Protein AF-A0AAV9ZNZ3-F1 (afdb_monomer)

Organism: NCBI:txid2862362

Solvent-accessible surface area (backbone atoms only — not comparable to full-atom values): 15826 Å² total; per-residue (Å²): 106,73,69,58,52,51,51,50,50,51,50,53,53,48,50,54,48,52,54,48,38,66,74,72,49,66,91,81,65,77,82,81,70,52,80,80,38,61,90,53,76,30,63,62,74,79,48,72,69,54,53,51,47,52,51,51,54,51,50,62,73,43,40,68,56,54,52,50,54,30,59,68,52,71,36,44,36,32,40,41,50,74,50,54,72,73,52,73,76,50,81,45,65,97,82,41,69,63,47,58,24,31,41,39,32,23,20,78,83,72,46,67,56,46,76,45,80,21,66,47,90,56,65,78,77,44,47,67,62,55,48,52,48,54,51,39,31,58,75,70,72,43,66,67,48,62,44,77,47,52,96,50,54,83,80,45,38,68,61,52,36,70,75,39,59,59,53,56,62,95,56,81,86,82,54,99,61,63,88,52,76,80,88,73,73,95,53,84,77,84,78,80,85,68,90,47,72,67,58,45,52,50,55,53,48,52,57,51,50,60,58,70,74,55,92,62,97,65,92,56,80,75,46,80,52,77,60,82,73,85,75,73,96,84,68,94,65,91,82,78,60,82,49,86,42,75,62,81,85,79,78,82,127

Foldseek 3Di:
DVVVVLVVVLVVVQVVLVVVCVVVPVPDDDHRDDCCPCVPPNPPDQDPVRVVVVVVVVCVVCVVVVLVVLLPDAAQEKEKEWDAPVQVVDDDDVRDRQFRTKIFIAHPVRHTNDIDGHNDPDCVRCLVVLLVSQVSCVVNVHDAHQHYHDPCCPVCVVVCCVSRVNVVPPDDDDDPCNPPPDDDDPDPPPDDDDDDPVVVVVVLVVLVVVVVPDPDPDFDQNDWDWDDDDDDPDDPDRDTPTDGDGDDDDDDD

Structure (mmCIF, N/CA/C/O backbone):
data_AF-A0AAV9ZNZ3-F1
#
_entry.id   AF-A0AAV9ZNZ3-F1
#
loop_
_atom_site.group_PDB
_atom_site.id
_atom_site.type_symbol
_atom_site.label_atom_id
_atom_site.label_alt_id
_atom_site.label_comp_id
_atom_site.label_asym_id
_atom_site.label_entity_id
_atom_site.label_seq_id
_atom_site.pdbx_PDB_ins_code
_atom_site.Cartn_x
_atom_site.Cartn_y
_atom_site.Cartn_z
_atom_site.occupancy
_atom_site.B_iso_or_equiv
_atom_site.auth_seq_id
_atom_site.auth_comp_id
_atom_site.auth_asym_id
_atom_site.auth_atom_id
_atom_site.pdbx_PDB_model_num
ATOM 1 N N . MET A 1 1 ? 27.836 -2.652 -12.686 1.00 59.31 1 MET A N 1
ATOM 2 C CA . MET A 1 1 ? 26.436 -2.539 -13.150 1.00 59.31 1 MET A CA 1
ATOM 3 C C . MET A 1 1 ? 26.215 -1.399 -14.151 1.00 59.31 1 MET A C 1
ATOM 5 O O . MET A 1 1 ? 26.071 -1.707 -15.319 1.00 59.31 1 MET A O 1
ATOM 9 N N . VAL A 1 2 ? 26.248 -0.103 -13.789 1.00 67.31 2 VAL A N 1
ATOM 10 C CA . VAL A 1 2 ? 25.926 0.990 -14.753 1.00 67.31 2 VAL A CA 1
ATOM 11 C C . VAL A 1 2 ? 26.856 1.022 -15.977 1.00 67.31 2 VAL A C 1
ATOM 13 O O . VAL A 1 2 ? 26.370 1.076 -17.101 1.00 67.31 2 VAL A O 1
ATOM 16 N N . SER A 1 3 ? 28.174 0.916 -15.772 1.00 73.12 3 SER A N 1
ATOM 17 C CA . SER A 1 3 ? 29.167 0.862 -16.864 1.00 73.12 3 SER A CA 1
ATOM 18 C C . SER A 1 3 ? 28.974 -0.353 -17.785 1.00 73.12 3 SER A C 1
ATOM 20 O O . SER A 1 3 ? 29.079 -0.250 -19.002 1.00 73.12 3 SER A O 1
ATOM 22 N N . GLU A 1 4 ? 28.612 -1.501 -17.215 1.00 77.94 4 GLU A N 1
ATOM 23 C CA . GLU A 1 4 ? 28.377 -2.742 -17.959 1.00 77.94 4 GLU A CA 1
ATOM 24 C C . GLU A 1 4 ? 27.114 -2.657 -18.827 1.00 77.94 4 GLU A C 1
ATOM 26 O O . GLU A 1 4 ? 27.124 -3.057 -19.989 1.00 77.94 4 GLU A O 1
ATOM 31 N N . ILE A 1 5 ? 26.049 -2.039 -18.308 1.00 74.00 5 ILE A N 1
ATOM 32 C CA . ILE A 1 5 ? 24.823 -1.790 -19.076 1.00 74.00 5 ILE A CA 1
ATOM 33 C C . ILE A 1 5 ? 25.073 -0.741 -20.169 1.00 74.00 5 ILE A C 1
ATOM 35 O O . ILE A 1 5 ? 24.600 -0.905 -21.290 1.00 74.00 5 ILE A O 1
ATOM 39 N N . GLN A 1 6 ? 25.868 0.298 -19.889 1.00 74.94 6 GLN A N 1
ATOM 40 C CA . GLN A 1 6 ? 26.292 1.273 -20.902 1.00 74.94 6 GLN A CA 1
ATOM 41 C C . GLN A 1 6 ? 27.101 0.615 -22.024 1.00 74.94 6 GLN A C 1
ATOM 43 O O . GLN A 1 6 ? 26.876 0.921 -23.195 1.00 74.94 6 GLN A O 1
ATOM 48 N N . HIS A 1 7 ? 28.005 -0.303 -21.678 1.00 81.06 7 HIS A N 1
ATOM 49 C CA . HIS A 1 7 ? 28.757 -1.102 -22.641 1.00 81.06 7 HIS A CA 1
ATOM 50 C C . HIS A 1 7 ? 27.840 -1.968 -23.505 1.00 81.06 7 HIS A C 1
ATOM 52 O O . HIS A 1 7 ? 27.986 -1.981 -24.725 1.00 81.06 7 HIS A O 1
ATOM 58 N N . ARG A 1 8 ? 26.867 -2.649 -22.889 1.00 81.12 8 ARG A N 1
ATOM 59 C CA . ARG A 1 8 ? 25.883 -3.456 -23.615 1.00 81.12 8 ARG A CA 1
ATOM 60 C C . ARG A 1 8 ? 25.036 -2.603 -24.560 1.00 81.12 8 ARG A C 1
ATOM 62 O O . ARG A 1 8 ? 24.909 -2.944 -25.726 1.00 81.12 8 ARG A O 1
ATOM 69 N N . HIS A 1 9 ? 24.532 -1.462 -24.097 1.00 77.50 9 HIS A N 1
ATOM 70 C CA . HIS A 1 9 ? 23.739 -0.563 -24.933 1.00 77.50 9 HIS A CA 1
ATOM 71 C C . HIS A 1 9 ? 24.538 0.031 -26.099 1.00 77.50 9 HIS A C 1
ATOM 73 O O . HIS A 1 9 ? 24.018 0.157 -27.204 1.00 77.50 9 HIS A O 1
ATOM 79 N N . HIS A 1 10 ? 25.809 0.379 -25.871 1.00 82.38 10 HIS A N 1
ATOM 80 C CA . HIS A 1 10 ? 26.722 0.781 -26.945 1.00 82.38 10 HIS A CA 1
ATOM 81 C C . HIS A 1 10 ? 26.873 -0.314 -27.996 1.00 82.38 10 HIS A C 1
ATOM 83 O O . HIS A 1 10 ? 26.731 -0.009 -29.177 1.00 82.38 10 HIS A O 1
ATOM 89 N N . ALA A 1 11 ? 27.071 -1.565 -27.573 1.00 86.12 11 ALA A N 1
ATOM 90 C CA . ALA A 1 11 ? 27.152 -2.702 -28.483 1.00 86.12 11 ALA A CA 1
ATOM 91 C C . ALA A 1 11 ? 25.837 -2.922 -29.256 1.00 86.12 11 ALA A C 1
ATOM 93 O O . ALA A 1 11 ? 25.871 -3.157 -30.461 1.00 86.12 11 ALA A O 1
ATOM 94 N N . ASP A 1 12 ? 24.679 -2.777 -28.604 1.00 84.44 12 ASP A N 1
ATOM 95 C CA . ASP A 1 12 ? 23.370 -2.904 -29.257 1.00 84.44 12 ASP A CA 1
ATOM 96 C C . ASP A 1 12 ? 23.167 -1.821 -30.334 1.00 84.44 12 ASP A C 1
ATOM 98 O O . ASP A 1 12 ? 22.751 -2.121 -31.456 1.00 84.44 12 ASP A O 1
ATOM 102 N N . ILE A 1 13 ? 23.520 -0.562 -30.042 1.00 82.50 13 ILE A N 1
ATOM 103 C CA . ILE A 1 13 ? 23.447 0.532 -31.025 1.00 82.50 13 ILE A CA 1
ATOM 104 C C . ILE A 1 13 ? 24.475 0.334 -32.146 1.00 82.50 13 ILE A C 1
ATOM 106 O O . ILE A 1 13 ? 24.162 0.604 -33.307 1.00 82.50 13 ILE A O 1
ATOM 110 N N . GLU A 1 14 ? 25.675 -0.160 -31.836 1.00 87.31 14 GLU A N 1
ATOM 111 C CA . GLU A 1 14 ? 26.683 -0.504 -32.841 1.00 87.31 14 GLU A CA 1
ATOM 112 C C . GLU A 1 14 ? 26.164 -1.584 -33.799 1.00 87.31 14 GLU A C 1
ATOM 114 O O . GLU A 1 14 ? 26.287 -1.442 -35.016 1.00 87.31 14 GLU A O 1
ATOM 119 N N . LEU A 1 15 ? 25.499 -2.621 -33.282 1.00 88.81 15 LEU A N 1
ATOM 120 C CA . LEU A 1 15 ? 24.875 -3.661 -34.100 1.00 88.81 15 LEU A CA 1
ATOM 121 C C . LEU A 1 15 ? 23.757 -3.101 -34.989 1.00 88.81 15 LEU A C 1
ATOM 123 O O . LEU A 1 15 ? 23.725 -3.395 -36.186 1.00 88.81 15 LEU A O 1
ATOM 127 N N . MET A 1 16 ? 22.877 -2.252 -34.44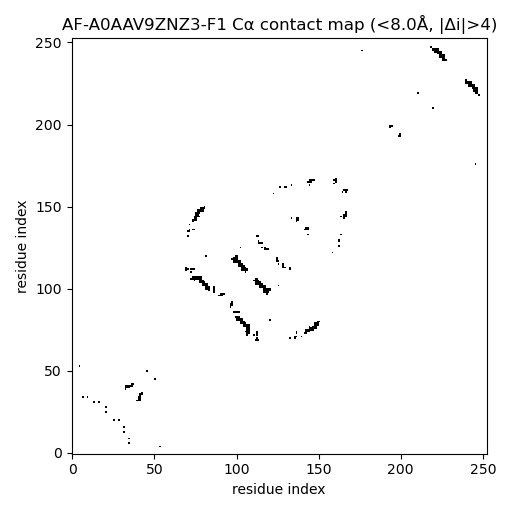4 1.00 85.19 16 MET A N 1
ATOM 128 C CA . MET A 1 16 ? 21.837 -1.572 -35.230 1.00 85.19 16 MET A CA 1
ATOM 129 C C . MET A 1 16 ? 22.444 -0.697 -36.332 1.00 85.19 16 MET A C 1
ATOM 131 O O . MET A 1 16 ? 21.957 -0.687 -37.466 1.00 85.19 16 MET A O 1
ATOM 135 N N . TYR A 1 17 ? 23.531 0.008 -36.014 1.00 85.00 17 TYR A N 1
ATOM 136 C CA . TYR A 1 17 ? 24.273 0.815 -36.969 1.00 85.00 17 TYR A CA 1
ATOM 137 C C . TYR A 1 17 ? 24.840 -0.046 -38.099 1.00 85.00 17 TYR A C 1
ATOM 139 O O . TYR A 1 17 ? 24.592 0.242 -39.268 1.00 85.00 17 TYR A O 1
ATOM 147 N N . LEU A 1 18 ? 25.544 -1.133 -37.775 1.00 87.12 18 LEU A N 1
ATOM 148 C CA . LEU A 1 18 ? 26.139 -2.031 -38.767 1.00 87.12 18 LEU A CA 1
ATOM 149 C C . LEU A 1 18 ? 25.081 -2.679 -39.669 1.00 87.12 18 LEU A C 1
ATOM 151 O O . LEU A 1 18 ? 25.282 -2.756 -40.882 1.00 87.12 18 LEU A O 1
ATOM 155 N N . ALA A 1 19 ? 23.934 -3.075 -39.111 1.00 88.50 19 ALA A N 1
ATOM 156 C CA . ALA A 1 19 ? 22.809 -3.602 -39.881 1.00 88.50 19 ALA A CA 1
ATOM 157 C C . ALA A 1 19 ? 22.245 -2.564 -40.871 1.00 88.50 19 ALA A C 1
ATOM 159 O O . ALA A 1 19 ? 21.994 -2.883 -42.039 1.00 88.50 19 ALA A O 1
ATOM 160 N N . ALA A 1 20 ? 22.104 -1.306 -40.440 1.00 83.81 20 ALA A N 1
ATOM 161 C CA . ALA A 1 20 ? 21.689 -0.212 -41.312 1.00 83.81 20 ALA A CA 1
ATOM 162 C C . ALA A 1 20 ? 22.730 0.051 -42.412 1.00 83.81 20 ALA A C 1
ATOM 164 O O . ALA A 1 20 ? 22.383 0.092 -43.589 1.00 83.81 20 ALA A O 1
ATOM 165 N N . VAL A 1 21 ? 24.016 0.146 -42.065 1.00 86.31 21 VAL A N 1
ATOM 166 C CA . VAL A 1 21 ? 25.106 0.348 -43.035 1.00 86.31 21 VAL A CA 1
ATOM 167 C C . VAL A 1 21 ? 25.147 -0.767 -44.083 1.00 86.31 21 VAL A C 1
ATOM 169 O O . VAL A 1 21 ? 25.342 -0.489 -45.267 1.00 86.31 21 VAL A O 1
ATOM 172 N N . ASN A 1 22 ? 24.928 -2.018 -43.669 1.00 85.62 22 ASN A N 1
ATOM 173 C CA . ASN A 1 22 ? 24.849 -3.150 -44.589 1.00 85.62 22 ASN A CA 1
ATOM 174 C C . ASN A 1 22 ? 23.665 -3.009 -45.563 1.00 85.62 22 ASN A C 1
ATOM 176 O O . ASN A 1 22 ? 23.808 -3.271 -46.753 1.00 85.62 22 ASN A O 1
ATOM 180 N N . SER A 1 23 ? 22.524 -2.517 -45.074 1.00 83.75 23 SER A N 1
ATOM 181 C CA . SER A 1 23 ? 21.307 -2.319 -45.872 1.00 83.75 23 SER A CA 1
ATOM 182 C C . SER A 1 23 ? 21.405 -1.139 -46.853 1.00 83.75 23 SER A C 1
ATOM 184 O O . SER A 1 23 ? 20.885 -1.216 -47.961 1.00 83.75 23 SER A O 1
ATOM 186 N N . TYR A 1 24 ? 22.085 -0.050 -46.473 1.00 77.06 24 TYR A N 1
ATOM 187 C CA . TYR A 1 24 ? 22.216 1.176 -47.281 1.00 77.06 24 TYR A CA 1
ATOM 188 C C . TYR A 1 24 ? 23.449 1.199 -48.206 1.00 77.06 24 TYR A C 1
ATOM 190 O O . TYR A 1 24 ? 23.625 2.142 -48.980 1.00 77.06 24 TYR A O 1
ATOM 198 N N . GLY A 1 25 ? 24.295 0.166 -48.154 1.00 73.44 25 GLY A N 1
ATOM 199 C CA . GLY A 1 25 ? 25.541 0.080 -48.912 1.00 73.44 25 GLY A CA 1
ATOM 200 C C . GLY A 1 25 ? 26.688 0.845 -48.239 1.00 73.44 25 GLY A C 1
ATOM 201 O O . GLY A 1 25 ? 26.653 2.061 -48.066 1.00 73.44 25 GLY A O 1
ATOM 202 N N . GLN A 1 26 ? 27.768 0.128 -47.916 1.00 67.44 26 GLN A N 1
ATOM 203 C CA . GLN A 1 26 ? 28.868 0.580 -47.045 1.00 67.44 26 GLN A CA 1
ATOM 204 C C . GLN A 1 26 ? 29.602 1.869 -47.470 1.00 67.44 26 GLN A C 1
ATOM 206 O O . GLN A 1 26 ? 30.312 2.469 -46.667 1.00 67.44 26 GLN A O 1
ATOM 211 N N . ARG A 1 27 ? 29.469 2.324 -48.721 1.00 62.84 27 ARG A N 1
ATOM 212 C CA . ARG A 1 27 ? 30.395 3.298 -49.330 1.00 62.84 27 ARG A CA 1
ATOM 213 C C . ARG A 1 27 ? 30.298 4.739 -48.801 1.00 62.84 27 ARG A C 1
ATOM 215 O O . ARG A 1 27 ? 31.113 5.561 -49.210 1.00 62.84 27 ARG A O 1
ATOM 222 N N . LYS A 1 28 ? 29.339 5.078 -47.927 1.00 70.31 28 LYS A N 1
ATOM 223 C CA . LYS A 1 28 ? 29.146 6.462 -47.428 1.00 70.31 28 LYS A CA 1
ATOM 224 C C . LYS A 1 28 ? 28.975 6.604 -45.910 1.00 70.31 28 LYS A C 1
ATOM 226 O O . LYS A 1 28 ? 28.730 7.710 -45.432 1.00 70.31 28 LYS A O 1
ATOM 231 N N . CYS A 1 29 ? 29.111 5.529 -45.144 1.00 76.06 29 CYS A N 1
ATOM 232 C CA . CYS A 1 29 ? 28.830 5.550 -43.710 1.00 76.06 29 CYS A CA 1
ATOM 233 C C . CYS A 1 29 ? 30.121 5.729 -42.895 1.00 76.06 29 CYS A C 1
ATOM 235 O O . CYS A 1 29 ? 31.127 5.076 -43.161 1.00 76.06 29 CYS A O 1
ATOM 237 N N . LYS A 1 30 ? 30.112 6.627 -41.901 1.00 81.38 30 LYS A N 1
ATOM 238 C CA . LYS A 1 30 ? 31.262 6.836 -40.999 1.00 81.38 30 LYS A CA 1
ATOM 239 C C . LYS A 1 30 ? 31.461 5.603 -40.095 1.00 81.38 30 LYS A C 1
ATOM 241 O O . LYS A 1 30 ? 30.496 4.912 -39.811 1.00 81.38 30 LYS A O 1
ATOM 246 N N . PRO A 1 31 ? 32.660 5.281 -39.605 1.00 82.06 31 PRO A N 1
ATOM 247 C CA . PRO A 1 31 ? 32.795 4.217 -38.609 1.00 82.06 31 PRO A CA 1
ATOM 248 C C . PRO A 1 31 ? 32.037 4.577 -37.319 1.00 82.06 31 PRO A C 1
ATOM 250 O O . PRO A 1 31 ? 32.014 5.746 -36.921 1.00 82.06 31 PRO A O 1
ATOM 253 N N . PHE A 1 32 ? 31.407 3.583 -36.682 1.00 82.12 32 PHE A N 1
ATOM 254 C CA . PHE A 1 32 ? 30.764 3.774 -35.382 1.00 82.12 32 PHE A CA 1
ATOM 255 C C . PHE A 1 32 ? 31.823 4.130 -34.333 1.00 82.12 32 PHE A C 1
ATOM 257 O O . PHE A 1 32 ? 32.947 3.627 -34.362 1.00 82.12 32 PHE A O 1
ATOM 264 N N . SER A 1 33 ? 31.503 5.052 -33.429 1.00 83.19 33 SER A N 1
ATOM 265 C CA . SER A 1 33 ? 32.489 5.547 -32.471 1.00 83.19 33 SER A CA 1
ATOM 266 C C . SER A 1 33 ? 32.765 4.522 -31.372 1.00 83.19 33 SER A C 1
ATOM 268 O O . SER A 1 33 ? 31.829 3.974 -30.792 1.00 83.19 33 SER A O 1
ATOM 270 N N . SER A 1 34 ? 34.039 4.337 -31.021 1.00 83.44 34 SER A N 1
ATOM 271 C CA . SER A 1 34 ? 34.463 3.501 -29.889 1.00 83.44 34 SER A CA 1
ATOM 272 C C . SER A 1 34 ? 33.834 3.944 -28.563 1.00 83.44 34 SER A C 1
ATOM 274 O O . SER A 1 34 ? 33.757 5.143 -28.283 1.00 83.44 34 SER A O 1
ATOM 276 N N . PHE A 1 35 ? 33.508 2.975 -27.699 1.00 76.62 35 PHE A N 1
ATOM 277 C CA . PHE A 1 35 ? 33.036 3.219 -26.331 1.00 76.62 35 PHE A CA 1
ATOM 278 C C . PHE A 1 35 ? 34.020 4.016 -25.463 1.00 76.62 35 PHE A C 1
ATOM 280 O O . PHE A 1 35 ? 33.630 4.534 -24.431 1.00 76.62 35 PHE A O 1
ATOM 287 N N . LYS A 1 36 ? 35.302 4.131 -25.834 1.00 80.62 36 LYS A N 1
ATOM 288 C CA . LYS A 1 36 ? 36.288 4.928 -25.077 1.00 80.62 36 LYS A CA 1
ATOM 289 C C . LYS A 1 36 ? 36.483 6.350 -25.629 1.00 80.62 36 LYS A C 1
ATOM 291 O O . LYS A 1 36 ? 37.263 7.116 -25.069 1.00 80.62 36 LYS A O 1
ATOM 296 N N . ASN A 1 37 ? 35.829 6.716 -26.737 1.00 76.12 37 ASN A N 1
ATOM 297 C CA . ASN A 1 37 ? 36.032 8.009 -27.402 1.00 76.12 37 ASN A CA 1
ATOM 298 C C . ASN A 1 37 ? 35.215 9.147 -26.765 1.00 76.12 37 ASN A C 1
ATOM 300 O O . ASN A 1 37 ? 34.076 9.406 -27.168 1.00 76.12 37 ASN A O 1
ATOM 304 N N . THR A 1 38 ? 35.813 9.847 -25.798 1.00 66.44 38 THR A N 1
ATOM 305 C CA . THR A 1 38 ? 35.163 10.888 -24.977 1.00 66.44 38 THR A CA 1
ATOM 306 C C . THR A 1 38 ? 34.620 12.095 -25.732 1.00 66.44 38 THR A C 1
ATOM 308 O O . THR A 1 38 ? 33.856 12.879 -25.177 1.00 66.44 38 THR A O 1
ATOM 311 N N . ARG A 1 39 ? 34.986 12.250 -27.007 1.00 65.75 39 ARG A N 1
ATOM 312 C CA . ARG A 1 39 ? 34.523 13.341 -27.877 1.00 65.75 39 ARG A CA 1
ATOM 313 C C . ARG A 1 39 ? 33.321 12.966 -28.747 1.00 65.75 39 ARG A C 1
ATOM 315 O O . ARG A 1 39 ? 32.843 13.807 -29.503 1.00 65.75 39 ARG A O 1
ATOM 322 N N . GLN A 1 40 ? 32.880 11.711 -28.707 1.00 66.06 40 GLN A N 1
ATOM 323 C CA . GLN A 1 40 ? 31.743 11.204 -29.480 1.00 66.06 40 GLN A CA 1
ATOM 324 C C . GLN A 1 40 ? 30.775 10.475 -28.535 1.00 66.06 40 GLN A C 1
ATOM 326 O O . GLN A 1 40 ? 30.467 11.007 -27.475 1.00 66.06 40 GLN A O 1
ATOM 331 N N . TYR A 1 41 ? 30.275 9.287 -28.881 1.00 59.06 41 TYR A N 1
ATOM 332 C CA . TYR A 1 41 ? 29.310 8.545 -28.059 1.00 59.06 41 TYR A CA 1
ATOM 333 C C . TYR A 1 41 ? 29.775 8.330 -26.595 1.00 59.06 41 TYR A C 1
ATOM 335 O O . TYR A 1 41 ? 28.938 8.203 -25.704 1.00 59.06 41 TYR A O 1
ATOM 343 N N . ALA A 1 42 ? 31.085 8.340 -26.303 1.00 55.44 42 ALA A N 1
ATOM 344 C CA . ALA A 1 42 ? 31.631 7.959 -24.995 1.00 55.44 42 ALA A CA 1
ATOM 345 C C . ALA A 1 42 ? 31.740 9.071 -23.938 1.00 55.44 42 ALA A C 1
ATOM 347 O O . ALA A 1 42 ? 32.804 9.326 -23.378 1.00 55.44 42 ALA A O 1
ATOM 348 N N . GLY A 1 43 ? 30.642 9.725 -23.609 1.00 52.41 43 GLY A N 1
ATOM 349 C CA . GLY A 1 43 ? 30.661 10.737 -22.545 1.00 52.41 43 GLY A CA 1
ATOM 350 C C . GLY A 1 43 ? 29.451 11.644 -22.543 1.00 52.41 43 GLY A C 1
ATOM 351 O O . GLY A 1 43 ? 29.307 12.471 -21.646 1.00 52.41 43 GLY A O 1
ATOM 352 N N . LEU A 1 44 ? 28.562 11.481 -23.524 1.00 61.22 44 LEU A N 1
ATOM 353 C CA . LEU A 1 44 ? 27.239 12.065 -23.437 1.00 61.22 44 LEU A CA 1
ATOM 354 C C . LEU A 1 44 ? 26.544 11.470 -22.206 1.00 61.22 44 LEU A C 1
ATOM 356 O O . LEU A 1 44 ? 26.505 10.241 -22.071 1.00 61.22 44 LEU A O 1
ATOM 360 N N . PRO A 1 45 ? 26.033 12.308 -21.286 1.00 65.56 45 PRO A N 1
ATOM 361 C CA . PRO A 1 45 ? 25.277 11.805 -20.157 1.00 65.56 45 PRO A CA 1
ATOM 362 C C . PRO A 1 45 ? 24.116 10.959 -20.695 1.00 65.56 45 PRO A C 1
ATOM 364 O O . PRO A 1 45 ? 23.526 11.313 -21.724 1.00 65.56 45 PRO A O 1
ATOM 367 N N . PRO A 1 46 ? 23.803 9.828 -20.041 1.00 72.44 46 PRO A N 1
ATOM 368 C CA . PRO A 1 46 ? 22.718 8.968 -20.476 1.00 72.44 46 PRO A CA 1
ATOM 369 C C . PRO A 1 46 ? 21.443 9.796 -20.642 1.00 72.44 46 PRO A C 1
ATOM 371 O O . PRO A 1 46 ? 21.072 10.574 -19.761 1.00 72.44 46 PRO A O 1
ATOM 374 N N . SER A 1 47 ? 20.787 9.655 -21.793 1.00 80.81 47 SER A N 1
ATOM 375 C CA . SER A 1 47 ? 19.553 10.387 -22.055 1.00 80.81 47 SER A CA 1
ATOM 376 C 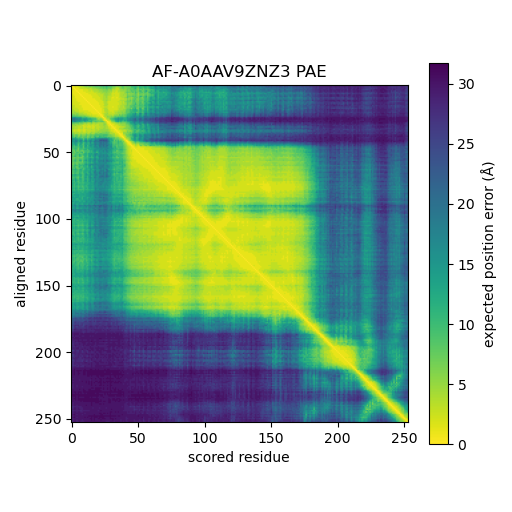C . SER A 1 47 ? 18.473 9.968 -21.050 1.00 80.81 47 SER A C 1
ATOM 378 O O . SER A 1 47 ? 18.461 8.833 -20.566 1.00 80.81 47 SER A O 1
ATOM 380 N N . VAL A 1 48 ? 17.530 10.863 -20.737 1.00 83.56 48 VAL A N 1
ATOM 381 C CA . VAL A 1 48 ? 16.388 10.527 -19.865 1.00 83.56 48 VAL A CA 1
ATOM 382 C C . VAL A 1 48 ? 15.636 9.275 -20.357 1.00 83.56 48 VAL A C 1
ATOM 384 O O . VAL A 1 48 ? 15.340 8.415 -19.525 1.00 83.56 48 VAL A O 1
ATOM 387 N N . PRO A 1 49 ? 15.365 9.098 -21.671 1.00 85.00 49 PRO A N 1
ATOM 388 C CA . PRO A 1 49 ? 14.786 7.856 -22.184 1.00 85.00 49 PRO A CA 1
ATOM 389 C C . PRO A 1 49 ? 15.631 6.613 -21.894 1.00 85.00 49 PRO A C 1
ATOM 391 O O . PRO A 1 49 ? 15.072 5.593 -21.502 1.00 85.00 49 PRO A O 1
ATOM 394 N N . TYR A 1 50 ? 16.958 6.697 -22.032 1.00 81.31 50 TYR A N 1
ATOM 395 C CA . TYR A 1 50 ? 17.852 5.578 -21.736 1.00 81.31 50 TYR A CA 1
ATOM 396 C C . TYR A 1 50 ? 17.825 5.202 -20.251 1.00 81.31 50 TYR A C 1
ATOM 398 O O . TYR A 1 50 ? 17.668 4.031 -19.920 1.00 81.31 50 TYR A O 1
ATOM 406 N N . LEU A 1 51 ? 17.916 6.186 -19.348 1.00 85.00 51 LEU A N 1
ATOM 407 C CA . LEU A 1 51 ? 17.832 5.934 -17.904 1.00 85.00 51 LEU A CA 1
ATOM 408 C C . LEU A 1 51 ? 16.491 5.310 -17.513 1.00 85.00 51 LEU A C 1
ATOM 410 O O . LEU A 1 51 ? 16.451 4.394 -16.695 1.00 85.00 51 LEU A O 1
ATOM 414 N N . ARG A 1 52 ? 15.397 5.781 -18.123 1.00 88.19 52 ARG A N 1
ATOM 415 C CA . ARG A 1 52 ? 14.060 5.221 -17.911 1.00 88.19 52 ARG A CA 1
ATOM 416 C C . ARG A 1 52 ? 13.973 3.775 -18.391 1.00 88.19 52 ARG A C 1
ATOM 418 O O . ARG A 1 52 ? 13.431 2.949 -17.661 1.00 88.19 52 ARG A O 1
ATOM 425 N N . ALA A 1 53 ? 14.491 3.478 -19.583 1.00 85.50 53 ALA A N 1
ATOM 426 C CA . ALA A 1 53 ? 14.523 2.121 -20.122 1.00 85.50 53 ALA A CA 1
ATOM 427 C C . ALA A 1 53 ? 15.338 1.196 -19.210 1.00 85.50 53 ALA A C 1
ATOM 429 O O . ALA A 1 53 ? 14.811 0.200 -18.736 1.00 85.50 53 ALA A O 1
ATOM 430 N N . LEU A 1 54 ? 16.556 1.604 -18.837 1.00 85.44 54 LEU A N 1
ATOM 431 C CA . LEU A 1 54 ? 17.424 0.855 -17.927 1.00 85.44 54 LEU A CA 1
ATOM 432 C C . LEU A 1 54 ? 16.740 0.548 -16.590 1.00 85.44 54 LEU A C 1
ATOM 434 O O . LEU A 1 54 ? 16.776 -0.591 -16.131 1.00 85.44 54 LEU A O 1
ATOM 438 N N . PHE A 1 55 ? 16.114 1.549 -15.964 1.00 89.88 55 PHE A N 1
ATOM 439 C CA . PHE A 1 55 ? 15.386 1.354 -14.709 1.00 89.88 55 PHE A CA 1
ATOM 440 C C . PHE A 1 55 ? 14.210 0.387 -14.884 1.00 89.88 55 PHE A C 1
ATOM 442 O O . PHE A 1 55 ? 14.045 -0.529 -14.083 1.00 89.88 55 PHE A O 1
ATOM 449 N N . THR A 1 56 ? 13.417 0.566 -15.943 1.00 91.56 56 THR A N 1
ATOM 450 C CA . THR A 1 56 ? 12.238 -0.270 -16.215 1.00 91.56 56 THR A CA 1
ATOM 451 C C . THR A 1 56 ? 12.641 -1.716 -16.476 1.00 91.56 56 THR A C 1
ATOM 453 O O . THR A 1 56 ? 12.043 -2.620 -15.895 1.00 91.56 56 THR A O 1
ATOM 456 N N . ASP A 1 57 ? 13.679 -1.939 -17.281 1.00 89.75 57 ASP A N 1
ATOM 457 C CA . ASP A 1 57 ? 14.196 -3.268 -17.601 1.00 89.75 57 ASP A CA 1
ATOM 458 C C . ASP A 1 57 ? 14.756 -3.950 -16.351 1.00 89.75 57 ASP A C 1
ATOM 460 O O . ASP A 1 57 ? 14.438 -5.109 -16.083 1.00 89.75 57 ASP A O 1
ATOM 464 N N . TYR A 1 58 ? 15.531 -3.221 -15.540 1.00 91.00 58 TYR A N 1
ATOM 465 C CA . TYR A 1 58 ? 16.071 -3.739 -14.286 1.00 91.00 58 TYR A CA 1
ATOM 466 C C . TYR A 1 58 ? 14.958 -4.138 -13.312 1.00 91.00 58 TYR A C 1
ATOM 468 O O . TYR A 1 58 ? 14.949 -5.272 -12.832 1.00 91.00 58 TYR A O 1
ATOM 476 N N . VAL A 1 59 ? 14.003 -3.241 -13.039 1.00 92.75 59 VAL A N 1
ATOM 477 C CA . VAL A 1 59 ? 12.899 -3.518 -12.109 1.00 92.75 59 VAL A CA 1
ATOM 478 C C . VAL A 1 59 ? 12.015 -4.647 -12.633 1.00 92.75 59 VAL A C 1
ATOM 480 O O . VAL A 1 59 ? 11.631 -5.516 -11.859 1.00 92.75 59 VAL A O 1
ATOM 483 N N . SER A 1 60 ? 11.746 -4.694 -13.940 1.00 93.94 60 SER A N 1
ATOM 484 C CA . SER A 1 60 ? 10.943 -5.763 -14.548 1.00 93.94 60 SER A CA 1
ATOM 485 C C . SER A 1 60 ? 11.631 -7.123 -14.446 1.00 93.94 60 SER A C 1
ATOM 487 O O . SER A 1 60 ? 10.983 -8.104 -14.090 1.00 93.94 60 SER A O 1
ATOM 489 N N . ALA A 1 61 ? 12.943 -7.183 -14.696 1.00 93.31 61 ALA A N 1
ATOM 490 C CA . ALA A 1 61 ? 13.721 -8.415 -14.580 1.00 93.31 61 ALA A CA 1
ATOM 491 C C . ALA A 1 61 ? 13.815 -8.924 -13.131 1.00 93.31 61 ALA A C 1
ATOM 493 O O . ALA A 1 61 ? 13.848 -10.133 -12.911 1.00 93.31 61 ALA A O 1
ATOM 494 N N . HIS A 1 62 ? 13.827 -8.020 -12.145 1.00 94.12 62 HIS A N 1
ATOM 495 C CA . HIS A 1 62 ? 13.946 -8.372 -10.725 1.00 94.12 62 HIS A CA 1
ATOM 496 C C . HIS A 1 62 ? 12.608 -8.435 -9.984 1.00 94.12 62 HIS A C 1
ATOM 498 O O . HIS A 1 62 ? 12.577 -8.796 -8.809 1.00 94.12 62 HIS A O 1
ATOM 504 N N . ARG A 1 63 ? 11.498 -8.132 -10.665 1.00 94.44 63 ARG A N 1
ATOM 505 C CA . ARG A 1 63 ? 10.158 -8.046 -10.079 1.00 94.44 63 ARG A CA 1
ATOM 506 C C . ARG A 1 63 ? 9.809 -9.263 -9.229 1.00 94.44 63 ARG A C 1
ATOM 508 O O . ARG A 1 63 ? 9.363 -9.099 -8.102 1.00 94.44 63 ARG A O 1
ATOM 515 N N . LEU A 1 64 ? 10.058 -10.466 -9.747 1.00 95.62 64 LEU A N 1
ATOM 516 C CA . LEU A 1 64 ? 9.753 -11.710 -9.038 1.00 95.62 64 LEU A CA 1
ATOM 517 C C . LEU A 1 64 ? 10.537 -11.858 -7.731 1.00 95.62 64 LEU A C 1
ATOM 519 O O . LEU A 1 64 ? 10.023 -12.449 -6.791 1.00 95.62 64 LEU A O 1
ATOM 523 N N . TYR A 1 65 ? 11.767 -11.347 -7.656 1.00 95.81 65 TYR A N 1
ATOM 524 C CA . TYR A 1 65 ? 12.546 -11.382 -6.418 1.00 95.81 65 TYR A CA 1
ATOM 525 C C . TYR A 1 65 ? 11.970 -10.400 -5.404 1.00 95.81 65 TYR A C 1
ATOM 527 O O . TYR A 1 65 ? 11.675 -10.807 -4.290 1.00 95.81 65 TYR A O 1
ATOM 535 N N . PHE A 1 66 ? 11.674 -9.166 -5.823 1.00 94.31 66 PHE A N 1
ATOM 536 C CA . PHE A 1 66 ? 11.035 -8.180 -4.948 1.00 94.31 66 PHE A CA 1
ATOM 537 C C . PHE A 1 66 ? 9.679 -8.659 -4.428 1.00 94.31 66 PHE A C 1
ATOM 539 O O . PHE A 1 66 ? 9.401 -8.541 -3.242 1.00 94.31 66 PHE A O 1
ATOM 546 N N . GLU A 1 67 ? 8.840 -9.228 -5.296 1.00 93.75 67 GLU A N 1
ATOM 547 C CA . GLU A 1 67 ? 7.534 -9.756 -4.897 1.00 93.75 67 GLU A CA 1
ATOM 548 C C . GLU A 1 67 ? 7.670 -10.924 -3.915 1.00 93.75 67 GLU A C 1
ATOM 550 O O . GLU A 1 67 ? 6.889 -11.007 -2.972 1.00 93.75 67 GLU A O 1
ATOM 555 N N . ARG A 1 68 ? 8.672 -11.798 -4.087 1.00 93.81 68 ARG A N 1
ATOM 556 C CA . ARG A 1 68 ? 8.943 -12.899 -3.148 1.00 93.81 68 ARG A CA 1
ATOM 557 C C . ARG A 1 68 ? 9.481 -12.400 -1.815 1.00 93.81 68 ARG A C 1
ATOM 559 O O . ARG A 1 68 ? 9.011 -12.873 -0.784 1.00 93.81 68 ARG A O 1
ATOM 566 N N . ASP A 1 69 ? 10.401 -11.443 -1.840 1.00 94.44 69 ASP A N 1
ATOM 567 C CA . ASP A 1 69 ? 10.954 -10.830 -0.635 1.00 94.44 69 ASP A CA 1
ATOM 568 C C . ASP A 1 69 ? 9.823 -10.172 0.162 1.00 94.44 69 ASP A C 1
ATOM 570 O O . ASP A 1 69 ? 9.587 -10.550 1.307 1.00 94.44 69 ASP A O 1
ATOM 574 N N . ILE A 1 70 ? 9.023 -9.311 -0.481 1.00 95.19 70 ILE A N 1
ATOM 575 C CA . ILE A 1 70 ? 7.842 -8.673 0.121 1.00 95.19 70 ILE A CA 1
ATOM 576 C C . ILE A 1 70 ? 6.854 -9.721 0.648 1.00 95.19 70 ILE A C 1
ATOM 578 O O . ILE A 1 70 ? 6.329 -9.566 1.750 1.00 95.19 70 ILE A O 1
ATOM 582 N N . ALA A 1 71 ? 6.597 -10.794 -0.109 1.00 92.88 71 ALA A N 1
ATOM 583 C CA . ALA A 1 71 ? 5.687 -11.864 0.293 1.00 92.88 71 ALA A CA 1
ATOM 584 C C . ALA A 1 71 ? 6.155 -12.632 1.537 1.00 92.88 71 ALA A C 1
ATOM 586 O O . ALA A 1 71 ? 5.306 -13.184 2.237 1.00 92.88 71 ALA A O 1
ATOM 587 N N . SER A 1 72 ? 7.461 -12.652 1.813 1.00 93.69 72 SER A N 1
ATOM 588 C CA . SER A 1 72 ? 8.064 -13.329 2.967 1.00 93.69 72 SER A CA 1
ATOM 589 C C . SER A 1 72 ? 8.161 -12.465 4.226 1.00 93.69 72 SER A C 1
ATOM 591 O O . SER A 1 72 ? 8.535 -12.966 5.282 1.00 93.69 72 SER A O 1
ATOM 593 N N . LEU A 1 73 ? 7.847 -11.170 4.128 1.00 95.94 73 LEU A N 1
ATOM 594 C CA . LEU A 1 73 ? 7.958 -10.266 5.264 1.00 95.94 73 LEU A CA 1
ATOM 595 C C . LEU A 1 73 ? 6.870 -10.557 6.315 1.00 95.94 73 LEU A C 1
ATOM 597 O O . LEU A 1 73 ? 5.704 -10.781 5.954 1.00 95.94 73 LEU A O 1
ATOM 601 N N . PRO A 1 74 ? 7.203 -10.471 7.616 1.00 96.56 74 PRO A N 1
ATOM 602 C CA . PRO A 1 74 ? 6.208 -10.560 8.673 1.00 96.56 74 PRO A CA 1
ATOM 603 C C . PRO A 1 74 ? 5.317 -9.315 8.667 1.00 96.56 74 PRO A C 1
ATOM 605 O O . PRO A 1 74 ? 5.633 -8.298 8.047 1.00 96.56 74 PRO A O 1
ATOM 608 N N . LEU A 1 75 ? 4.186 -9.397 9.364 1.00 97.12 75 LEU A N 1
ATOM 609 C CA . LEU A 1 75 ? 3.296 -8.259 9.582 1.00 97.12 75 LEU A CA 1
ATOM 610 C C . LEU A 1 75 ? 2.569 -8.413 10.918 1.00 97.12 75 LEU A C 1
ATOM 612 O O . LEU A 1 75 ? 1.344 -8.326 10.989 1.00 97.12 75 LEU A O 1
ATOM 616 N N . THR A 1 76 ? 3.299 -8.683 11.999 1.00 96.44 76 THR A N 1
ATOM 617 C CA . THR A 1 76 ? 2.660 -8.808 13.320 1.00 96.44 76 THR A CA 1
ATOM 618 C C . THR A 1 76 ? 2.123 -7.448 13.771 1.00 96.44 76 THR A C 1
ATOM 620 O O . THR A 1 76 ? 1.030 -7.356 14.344 1.00 96.44 76 THR A O 1
ATOM 623 N N . ILE A 1 77 ? 2.878 -6.389 13.461 1.00 96.56 77 ILE A N 1
ATOM 624 C CA . ILE A 1 77 ? 2.512 -4.995 13.693 1.00 96.56 77 ILE A CA 1
ATOM 625 C C . ILE A 1 77 ? 2.466 -4.291 12.339 1.00 96.56 77 ILE A C 1
ATOM 627 O O . ILE A 1 77 ? 3.492 -4.068 11.704 1.00 96.56 77 ILE A O 1
ATOM 631 N N . ALA A 1 78 ? 1.267 -3.917 11.909 1.00 97.56 78 ALA A N 1
ATOM 632 C CA . ALA A 1 78 ? 1.055 -3.170 10.683 1.00 97.56 78 ALA A CA 1
ATOM 633 C C . ALA A 1 78 ? 1.053 -1.661 10.945 1.00 97.56 78 ALA A C 1
ATOM 635 O O . ALA A 1 78 ? 0.440 -1.185 11.903 1.00 97.56 78 ALA A O 1
ATOM 636 N N . LYS A 1 79 ? 1.672 -0.895 10.049 1.00 97.94 79 LYS A N 1
ATOM 637 C CA . LYS A 1 79 ? 1.509 0.561 9.953 1.00 97.94 79 LYS A CA 1
ATOM 638 C C . LYS A 1 79 ? 0.982 0.874 8.561 1.00 97.94 79 LYS A C 1
ATOM 640 O O . LYS A 1 79 ? 1.661 0.574 7.584 1.00 97.94 79 LYS A O 1
ATOM 645 N N . ALA A 1 80 ? -0.218 1.423 8.462 1.00 96.88 80 ALA A N 1
ATOM 646 C CA . ALA A 1 80 ? -0.861 1.691 7.188 1.00 96.88 80 ALA A CA 1
ATOM 647 C C . ALA A 1 80 ? -1.113 3.187 7.003 1.00 96.88 80 ALA A C 1
ATOM 649 O O . ALA A 1 80 ? -1.628 3.845 7.906 1.00 96.88 80 ALA A O 1
ATOM 650 N N . ASP A 1 81 ? -0.758 3.706 5.830 1.00 95.69 81 ASP A N 1
ATOM 651 C CA . ASP A 1 81 ? -0.871 5.130 5.520 1.00 95.69 81 ASP A CA 1
ATOM 652 C C . ASP A 1 81 ? -1.187 5.378 4.034 1.00 95.69 81 ASP A C 1
ATOM 654 O O . ASP A 1 81 ? -0.846 4.583 3.152 1.00 95.69 81 ASP A O 1
ATOM 658 N N . HIS A 1 82 ? -1.835 6.512 3.761 1.00 95.12 82 HIS A N 1
ATOM 659 C CA . HIS A 1 82 ? -2.021 7.050 2.422 1.00 95.12 82 HIS A CA 1
ATOM 660 C C . HIS A 1 82 ? -0.984 8.143 2.132 1.00 95.12 82 HIS A C 1
ATOM 662 O O . HIS A 1 82 ? -1.062 9.262 2.632 1.00 95.12 82 HIS A O 1
ATOM 668 N N . THR A 1 83 ? -0.081 7.875 1.196 1.00 94.25 83 THR A N 1
ATOM 669 C CA . THR A 1 83 ? 0.867 8.865 0.680 1.00 94.25 83 THR A CA 1
ATOM 670 C C . THR A 1 83 ? 0.297 9.603 -0.537 1.00 94.25 83 THR A C 1
ATOM 672 O O . THR A 1 83 ? -0.331 9.008 -1.416 1.00 94.25 83 THR A O 1
ATOM 675 N N . PHE A 1 84 ? 0.554 10.913 -0.622 1.00 93.12 84 PHE A N 1
ATOM 676 C CA . PHE A 1 84 ? 0.026 11.785 -1.684 1.00 93.12 84 PHE A CA 1
ATOM 677 C C . PHE A 1 84 ? 1.098 12.489 -2.521 1.00 93.12 84 PHE A C 1
ATOM 679 O O . PHE A 1 84 ? 0.813 12.952 -3.627 1.00 93.12 84 PHE A O 1
ATOM 686 N N . ASP A 1 85 ? 2.317 12.627 -1.998 1.00 91.69 85 ASP A N 1
ATOM 687 C CA . ASP A 1 85 ? 3.277 13.590 -2.539 1.00 91.69 85 ASP A CA 1
ATOM 688 C C . ASP A 1 85 ? 3.879 13.173 -3.874 1.00 91.69 85 ASP A C 1
ATOM 690 O O . ASP A 1 85 ? 3.881 13.973 -4.809 1.00 91.69 85 ASP A O 1
ATOM 694 N N . PHE A 1 86 ? 4.326 11.923 -4.014 1.00 90.56 86 PHE A N 1
ATOM 695 C CA . PHE A 1 86 ? 4.925 11.483 -5.276 1.00 90.56 86 PHE A CA 1
ATOM 696 C C . PHE A 1 86 ? 3.896 11.414 -6.420 1.00 90.56 86 PHE A C 1
ATOM 698 O O . PHE A 1 86 ? 4.240 11.628 -7.582 1.00 90.56 86 PHE A O 1
ATOM 705 N N . LEU A 1 87 ? 2.614 11.215 -6.094 1.00 91.94 87 LEU A N 1
ATOM 706 C CA . LEU A 1 87 ? 1.513 11.189 -7.063 1.00 91.94 87 LEU A CA 1
ATOM 707 C C . LEU A 1 87 ? 1.306 12.534 -7.757 1.00 91.94 87 LEU A C 1
ATOM 709 O O . LEU A 1 87 ? 0.793 12.575 -8.872 1.00 91.94 87 LEU A O 1
ATOM 713 N N . LYS A 1 88 ? 1.735 13.643 -7.136 1.00 88.00 88 LYS A N 1
ATOM 714 C CA . LYS A 1 88 ? 1.696 14.979 -7.754 1.00 88.00 88 LYS A CA 1
ATOM 715 C C . LYS A 1 88 ? 2.574 15.059 -9.006 1.00 88.00 88 LYS A C 1
ATOM 717 O O . LYS A 1 88 ? 2.314 15.903 -9.858 1.00 88.00 88 LYS A O 1
ATOM 722 N N . TYR A 1 89 ? 3.582 14.192 -9.109 1.00 88.38 89 TYR A N 1
ATOM 723 C CA . TYR A 1 89 ? 4.502 14.112 -10.243 1.00 88.38 89 TYR A CA 1
ATOM 724 C C . TYR A 1 89 ? 4.129 13.007 -11.238 1.00 88.38 89 TYR A C 1
ATOM 726 O O . TYR A 1 89 ? 4.775 12.877 -12.278 1.00 88.38 89 TYR A O 1
ATOM 734 N N . MET A 1 90 ? 3.097 12.209 -10.946 1.00 88.31 90 MET A N 1
ATOM 735 C CA . MET A 1 90 ? 2.588 11.220 -11.889 1.00 88.31 90 MET A CA 1
ATOM 736 C C . MET A 1 90 ? 1.722 11.894 -12.955 1.00 88.31 90 MET A C 1
ATOM 738 O O . MET A 1 90 ? 0.944 12.806 -12.674 1.00 88.31 90 MET A O 1
ATOM 742 N N . GLY A 1 91 ? 1.867 11.437 -14.200 1.00 83.12 91 GLY A N 1
ATOM 743 C CA . GLY A 1 91 ? 1.055 11.911 -15.316 1.00 83.12 91 GLY A CA 1
ATOM 744 C C . GLY A 1 91 ? -0.427 11.571 -15.138 1.00 83.12 91 GLY A C 1
ATOM 745 O O . GLY A 1 91 ? -0.784 10.566 -14.526 1.00 83.12 91 GLY A O 1
ATOM 746 N N . GLY A 1 92 ? -1.287 12.422 -15.693 1.00 88.50 92 GLY A N 1
ATOM 747 C CA . GLY A 1 92 ? -2.731 12.216 -15.745 1.00 88.50 92 GLY A CA 1
ATOM 748 C C . GLY A 1 92 ? -3.223 11.853 -17.144 1.00 88.50 92 GLY A C 1
ATOM 749 O O . GLY A 1 92 ? -2.516 12.051 -18.135 1.00 88.50 92 GLY A O 1
ATOM 750 N N . LEU A 1 93 ? -4.465 11.382 -17.241 1.00 88.56 93 LEU A N 1
ATOM 751 C CA . LEU A 1 93 ? -5.156 11.229 -18.520 1.00 88.56 93 LEU A CA 1
ATOM 752 C C . LEU A 1 93 ? -5.991 12.488 -18.767 1.00 88.56 93 LEU A C 1
ATOM 754 O O . LEU A 1 93 ? -6.825 12.846 -17.945 1.00 88.56 93 LEU A O 1
ATOM 758 N N . LYS A 1 94 ? -5.755 13.185 -19.887 1.00 90.12 94 LYS A N 1
ATOM 759 C CA . LYS A 1 94 ? -6.449 14.449 -20.226 1.00 90.12 94 LYS A CA 1
ATOM 760 C C . LYS A 1 94 ? -6.374 15.530 -19.128 1.00 90.12 94 LYS A C 1
ATOM 762 O O . LYS A 1 94 ? -7.265 16.360 -19.013 1.00 90.12 94 LYS A O 1
ATOM 767 N N . GLY A 1 95 ? -5.297 15.537 -18.340 1.00 84.69 95 GLY A N 1
ATOM 768 C CA . GLY A 1 95 ? -5.102 16.492 -17.242 1.00 84.69 95 GLY A CA 1
ATOM 769 C C . GLY A 1 95 ? -5.717 16.068 -15.902 1.00 84.69 95 GLY A C 1
ATOM 770 O O . GLY A 1 95 ? -5.462 16.729 -14.899 1.00 84.69 95 GLY A O 1
ATOM 771 N N . GLU A 1 96 ? -6.447 14.952 -15.848 1.00 87.69 96 GLU A N 1
ATOM 772 C CA . GLU A 1 96 ? -6.985 14.392 -14.605 1.00 87.69 96 GLU A CA 1
ATOM 773 C C . GLU A 1 96 ? -6.040 13.343 -14.013 1.00 87.69 96 GLU A C 1
ATOM 775 O O . GLU A 1 96 ? -5.486 12.499 -14.726 1.00 87.69 96 GLU A O 1
ATOM 780 N N . ARG A 1 97 ? -5.840 13.388 -12.690 1.00 87.69 97 ARG A N 1
ATOM 781 C CA . ARG A 1 97 ? -4.999 12.411 -11.987 1.00 87.69 97 ARG A CA 1
ATOM 782 C C . ARG A 1 97 ? -5.674 11.044 -12.000 1.00 87.69 97 ARG A C 1
ATOM 784 O O . ARG A 1 97 ? -6.815 10.918 -11.575 1.00 87.69 97 ARG A O 1
ATOM 791 N N . ILE A 1 98 ? -4.935 10.025 -12.434 1.00 91.94 98 ILE A N 1
ATOM 792 C CA . ILE A 1 98 ? -5.406 8.631 -12.436 1.00 91.94 98 ILE A CA 1
ATOM 793 C C . ILE A 1 98 ? -5.476 8.091 -11.002 1.00 91.94 98 ILE A C 1
ATOM 795 O O . ILE A 1 98 ? -6.422 7.399 -10.636 1.00 91.94 98 ILE A O 1
ATOM 799 N N . PHE A 1 99 ? -4.482 8.441 -10.184 1.00 94.75 99 PHE A N 1
ATOM 800 C CA . PHE A 1 99 ? -4.378 8.021 -8.792 1.00 94.75 99 PHE A CA 1
ATOM 801 C C . PHE A 1 99 ? -4.420 9.239 -7.878 1.00 94.75 99 PHE A C 1
ATOM 803 O O . PHE A 1 99 ? -3.682 10.209 -8.075 1.00 94.75 99 PHE A O 1
ATOM 810 N N . SER A 1 100 ? -5.282 9.177 -6.869 1.00 92.69 100 SER A N 1
ATOM 811 C CA . SER A 1 100 ? -5.406 10.232 -5.863 1.00 92.69 100 SER A CA 1
ATOM 812 C C . SER A 1 100 ? -4.649 9.906 -4.586 1.00 92.69 100 SER A C 1
ATOM 814 O O . SER A 1 100 ? -4.373 10.831 -3.828 1.00 92.69 100 SER A O 1
ATOM 816 N N . ALA A 1 101 ? -4.345 8.632 -4.326 1.00 95.00 101 ALA A N 1
ATOM 817 C CA . ALA A 1 101 ? -3.608 8.199 -3.147 1.00 95.00 101 ALA A CA 1
ATOM 818 C C . ALA A 1 101 ? -2.766 6.947 -3.438 1.00 95.00 101 ALA A C 1
ATOM 820 O O . ALA A 1 101 ? -2.994 6.235 -4.416 1.00 95.00 101 ALA A O 1
ATOM 821 N N . ALA A 1 102 ? -1.766 6.714 -2.596 1.00 96.62 102 ALA A N 1
ATOM 822 C CA . ALA A 1 102 ? -0.953 5.514 -2.597 1.00 96.62 102 ALA A CA 1
ATOM 823 C C . ALA A 1 102 ? -1.021 4.925 -1.196 1.00 96.62 102 ALA A C 1
ATOM 825 O O . ALA A 1 102 ? -0.545 5.537 -0.244 1.00 96.62 102 ALA A O 1
ATOM 826 N N . TYR A 1 103 ? -1.656 3.772 -1.068 1.00 97.44 103 TYR A N 1
ATOM 827 C CA . TYR A 1 103 ? -1.795 3.091 0.203 1.00 97.44 103 TYR A CA 1
ATOM 828 C C . TYR A 1 103 ? -0.595 2.185 0.427 1.00 97.44 103 TYR A C 1
ATOM 830 O O . TYR A 1 103 ? -0.332 1.304 -0.392 1.00 97.44 103 TYR A O 1
ATOM 838 N N . THR A 1 104 ? 0.122 2.399 1.522 1.00 97.38 104 THR A N 1
ATOM 839 C CA . THR A 1 104 ? 1.295 1.604 1.885 1.00 97.38 104 THR A CA 1
ATOM 840 C C . THR A 1 104 ? 1.065 0.973 3.243 1.00 97.38 104 THR A C 1
ATOM 842 O O . THR A 1 104 ? 0.612 1.644 4.167 1.00 97.38 104 THR A O 1
ATOM 845 N N . ILE A 1 105 ? 1.392 -0.312 3.361 1.00 97.50 105 ILE A N 1
ATOM 846 C CA . ILE A 1 105 ? 1.409 -1.032 4.629 1.00 97.50 105 ILE A CA 1
ATOM 847 C C . ILE A 1 105 ? 2.835 -1.494 4.920 1.00 97.50 105 ILE A C 1
ATOM 849 O O . ILE A 1 105 ? 3.468 -2.162 4.100 1.00 97.50 105 ILE A O 1
ATOM 853 N N . LEU A 1 106 ? 3.343 -1.083 6.077 1.00 98.19 106 LEU A N 1
ATOM 854 C CA . LEU A 1 106 ? 4.666 -1.416 6.584 1.00 98.19 106 LEU A CA 1
ATOM 855 C C . LEU A 1 106 ? 4.554 -2.426 7.723 1.00 98.19 106 LEU A C 1
ATOM 857 O O . LEU A 1 106 ? 3.565 -2.419 8.463 1.00 98.19 106 LEU A O 1
ATOM 861 N N . ASN A 1 107 ? 5.587 -3.245 7.883 1.00 97.56 107 ASN A N 1
ATOM 862 C CA . ASN A 1 107 ? 5.730 -4.137 9.028 1.00 97.56 107 ASN A CA 1
ATOM 863 C C . ASN A 1 107 ? 6.388 -3.455 10.243 1.00 97.56 107 ASN A C 1
ATOM 865 O O . ASN A 1 107 ? 6.694 -2.255 10.244 1.00 97.56 107 ASN A O 1
ATOM 869 N N . GLU A 1 108 ? 6.625 -4.245 11.290 1.00 96.75 108 GLU A N 1
ATOM 870 C CA . GLU A 1 108 ? 7.323 -3.843 12.514 1.00 96.75 108 GLU A CA 1
ATOM 871 C C . GLU A 1 108 ? 8.736 -3.277 12.276 1.00 96.75 108 GLU A C 1
ATOM 873 O O . GLU A 1 108 ? 9.218 -2.503 13.103 1.00 96.75 108 GLU A O 1
ATOM 878 N N . PHE A 1 109 ? 9.364 -3.607 11.145 1.00 97.25 109 PHE A N 1
ATOM 879 C CA . PHE A 1 109 ? 10.719 -3.201 10.761 1.00 97.25 109 PHE A CA 1
ATOM 880 C C . PHE A 1 109 ? 10.746 -2.077 9.716 1.00 97.25 109 PHE A C 1
ATOM 882 O O . PHE A 1 109 ? 11.808 -1.750 9.196 1.00 97.25 109 PHE A O 1
ATOM 889 N N . GLU A 1 110 ? 9.594 -1.461 9.435 1.00 97.00 110 GLU A N 1
ATOM 890 C CA . GLU A 1 110 ? 9.445 -0.389 8.436 1.00 97.00 110 GLU A CA 1
ATOM 891 C C . GLU A 1 110 ? 9.692 -0.842 6.991 1.00 97.00 110 GLU A C 1
ATOM 893 O O . GLU A 1 110 ? 9.929 -0.032 6.095 1.00 97.00 110 GLU A O 1
ATOM 898 N N . GLU A 1 111 ? 9.568 -2.142 6.743 1.00 97.44 111 GLU A N 1
ATOM 899 C CA . GLU A 1 111 ? 9.649 -2.729 5.414 1.00 97.44 111 GLU A CA 1
ATOM 900 C C . GLU A 1 111 ? 8.262 -2.751 4.766 1.00 97.44 111 GLU A C 1
ATOM 902 O O . GLU A 1 111 ? 7.245 -3.003 5.419 1.00 97.44 111 GLU A O 1
ATOM 907 N N . VAL A 1 112 ? 8.209 -2.488 3.460 1.00 97.12 112 VAL A N 1
ATOM 908 C CA . VAL A 1 112 ? 6.949 -2.437 2.711 1.00 97.12 112 VAL A CA 1
ATOM 909 C C . VAL A 1 112 ? 6.398 -3.844 2.529 1.00 97.12 112 VAL A C 1
ATOM 911 O O . VAL A 1 112 ? 6.936 -4.632 1.756 1.00 97.12 112 VAL A O 1
ATOM 914 N N . ARG A 1 113 ? 5.273 -4.136 3.187 1.00 96.50 113 ARG A N 1
ATOM 915 C CA . ARG A 1 113 ? 4.550 -5.404 3.042 1.00 96.50 113 ARG A CA 1
ATOM 916 C C . ARG A 1 113 ? 3.516 -5.377 1.921 1.00 96.50 113 ARG A C 1
ATOM 918 O O . ARG A 1 113 ? 3.185 -6.418 1.356 1.00 96.50 113 ARG A O 1
ATOM 925 N N . GLY A 1 114 ? 3.015 -4.192 1.592 1.00 96.00 114 GLY A N 1
ATOM 926 C CA . GLY A 1 114 ? 2.051 -3.991 0.521 1.00 96.00 114 GLY A CA 1
ATOM 927 C C . GLY A 1 114 ? 1.977 -2.536 0.091 1.00 96.00 114 GLY A C 1
ATOM 928 O O . GLY A 1 114 ? 2.189 -1.615 0.882 1.00 96.00 114 GLY A O 1
ATOM 929 N N . HIS A 1 115 ? 1.676 -2.336 -1.187 1.00 95.88 115 HIS A N 1
ATOM 930 C CA . HIS A 1 115 ? 1.557 -1.018 -1.786 1.00 95.88 115 HIS A CA 1
ATOM 931 C C . HIS A 1 115 ? 0.504 -1.050 -2.894 1.00 95.88 115 HIS A C 1
ATOM 933 O O . HIS A 1 115 ? 0.512 -1.954 -3.729 1.00 95.88 115 HIS A O 1
ATOM 939 N N . SER A 1 116 ? -0.402 -0.074 -2.912 1.00 95.81 116 SER A N 1
ATOM 940 C CA . SER A 1 116 ? -1.439 0.045 -3.939 1.00 95.81 116 SER A CA 1
ATOM 941 C C . SER A 1 116 ? -1.657 1.502 -4.333 1.00 95.81 116 SER A C 1
ATOM 943 O O . SER A 1 116 ? -1.831 2.368 -3.477 1.00 95.81 116 SER A O 1
ATOM 945 N N . LEU A 1 117 ? -1.675 1.774 -5.638 1.00 95.81 117 LEU A N 1
ATOM 946 C CA . LEU A 1 117 ? -2.075 3.070 -6.180 1.00 95.81 117 LEU A CA 1
ATOM 947 C C . LEU A 1 117 ? -3.593 3.089 -6.348 1.00 95.81 117 LEU A C 1
ATOM 949 O O . LEU A 1 117 ? -4.147 2.292 -7.105 1.00 95.81 117 LEU A O 1
ATOM 953 N N . THR A 1 118 ? -4.270 4.011 -5.671 1.00 95.06 118 THR A N 1
ATOM 954 C CA . THR A 1 118 ? -5.731 4.046 -5.624 1.00 95.06 118 THR A CA 1
ATOM 955 C C . THR A 1 118 ? -6.291 5.304 -6.295 1.00 95.06 118 THR A C 1
ATOM 957 O O . THR A 1 118 ? -5.746 6.408 -6.158 1.00 95.06 118 THR A O 1
ATOM 960 N N . PRO A 1 119 ? -7.417 5.187 -7.025 1.00 93.44 119 PRO A N 1
ATOM 961 C CA . PRO A 1 119 ? -8.052 6.338 -7.666 1.00 93.44 119 PRO A CA 1
ATOM 962 C C . PRO A 1 119 ? -8.657 7.308 -6.641 1.00 93.44 119 PRO A C 1
ATOM 964 O O . PRO A 1 119 ? -8.798 8.495 -6.927 1.00 93.44 119 PRO A O 1
ATOM 967 N N . THR A 1 120 ? -8.974 6.839 -5.429 1.00 92.69 120 THR A N 1
ATOM 968 C CA . THR A 1 120 ? -9.489 7.651 -4.315 1.00 92.69 120 THR A CA 1
ATOM 969 C C . THR A 1 120 ? -8.853 7.226 -2.986 1.00 92.69 120 THR A C 1
ATOM 971 O O . THR A 1 120 ? -8.163 6.214 -2.919 1.00 92.69 120 THR A O 1
ATOM 974 N N . LYS A 1 121 ? -9.123 7.966 -1.902 1.00 92.38 121 LYS A N 1
ATOM 975 C CA . LYS A 1 121 ? -8.724 7.599 -0.524 1.00 92.38 121 LYS A CA 1
ATOM 976 C C . LYS A 1 121 ? -9.568 6.465 0.084 1.00 92.38 121 LYS A C 1
ATOM 978 O O . LYS A 1 121 ? -9.509 6.224 1.283 1.00 92.38 121 LYS A O 1
ATOM 983 N N . SER A 1 122 ? -10.452 5.850 -0.703 1.00 93.69 122 SER A N 1
ATOM 984 C CA . SER A 1 122 ? -11.335 4.799 -0.207 1.00 93.69 122 SER A CA 1
ATOM 985 C C . SER A 1 122 ? -10.558 3.508 -0.000 1.00 93.69 122 SER A C 1
ATOM 987 O O . SER A 1 122 ? -9.937 3.002 -0.937 1.00 93.69 122 SER A O 1
ATOM 989 N N . LEU A 1 123 ? -10.693 2.929 1.193 1.00 94.50 123 LEU A N 1
ATOM 990 C CA . LEU A 1 123 ? -10.109 1.634 1.531 1.00 94.50 123 LEU A CA 1
ATOM 991 C C . LEU A 1 123 ? -10.676 0.473 0.694 1.00 94.50 123 LEU A C 1
ATOM 993 O O . LEU A 1 123 ? -10.050 -0.574 0.582 1.00 94.50 123 LEU A O 1
ATOM 997 N N . PHE A 1 124 ? -11.820 0.670 0.033 1.00 94.69 124 PHE A N 1
ATOM 998 C CA . PHE A 1 124 ? -12.381 -0.304 -0.908 1.00 94.69 124 PHE A CA 1
ATOM 999 C C . PHE A 1 124 ? -11.361 -0.759 -1.967 1.00 94.69 124 PHE A C 1
ATOM 1001 O O . PHE A 1 124 ? -11.290 -1.935 -2.297 1.00 94.69 124 PHE A O 1
ATOM 1008 N N . TYR A 1 125 ? -10.516 0.155 -2.457 1.00 95.38 125 TYR A N 1
ATOM 1009 C CA . TYR A 1 125 ? -9.525 -0.153 -3.495 1.00 95.38 125 TYR A CA 1
ATOM 1010 C C . TYR A 1 125 ? -8.292 -0.914 -2.985 1.00 95.38 125 TYR A C 1
ATOM 1012 O O . TYR A 1 125 ? -7.417 -1.251 -3.782 1.00 95.38 125 TYR A O 1
ATOM 1020 N N . VAL A 1 126 ? -8.188 -1.164 -1.677 1.00 96.50 126 VAL A N 1
ATOM 1021 C CA . VAL A 1 126 ? -7.049 -1.873 -1.069 1.00 96.50 126 VAL A CA 1
ATOM 1022 C C . VAL A 1 126 ? -7.456 -3.180 -0.398 1.00 96.50 126 VAL A C 1
ATOM 1024 O O . VAL A 1 126 ? -6.602 -3.883 0.134 1.00 96.50 126 VAL A O 1
ATOM 1027 N N . GLU A 1 127 ? -8.743 -3.528 -0.446 1.00 96.31 127 GLU A N 1
ATOM 1028 C CA . GLU A 1 127 ? -9.290 -4.724 0.193 1.00 96.31 127 GLU A CA 1
ATOM 1029 C C . GLU A 1 127 ? -8.607 -6.006 -0.300 1.00 96.31 127 GLU A C 1
ATOM 1031 O O . GLU A 1 127 ? -8.146 -6.806 0.514 1.00 96.31 127 GLU A O 1
ATOM 1036 N N . ASP A 1 128 ? -8.480 -6.177 -1.617 1.00 95.88 128 ASP A N 1
ATOM 1037 C CA . ASP A 1 128 ? -7.869 -7.375 -2.206 1.00 95.88 128 ASP A CA 1
ATOM 1038 C C . ASP A 1 128 ? -6.391 -7.508 -1.830 1.00 95.88 128 ASP A C 1
ATOM 1040 O O . ASP A 1 128 ? -5.923 -8.596 -1.506 1.00 95.88 128 ASP A O 1
ATOM 1044 N N . MET A 1 129 ? -5.661 -6.390 -1.798 1.00 96.19 129 MET A N 1
ATOM 1045 C CA . MET A 1 129 ? -4.257 -6.370 -1.386 1.00 96.19 129 MET A CA 1
ATOM 1046 C C . MET A 1 129 ? -4.101 -6.828 0.071 1.00 96.19 129 MET A C 1
ATOM 1048 O O . MET A 1 129 ? -3.260 -7.676 0.362 1.00 96.19 129 MET A O 1
ATOM 1052 N N . LEU A 1 130 ? -4.951 -6.338 0.978 1.00 96.19 130 LEU A N 1
ATOM 1053 C CA . LEU A 1 130 ? -4.918 -6.737 2.387 1.00 96.19 130 LEU A CA 1
ATOM 1054 C C . LEU A 1 130 ? -5.336 -8.202 2.595 1.00 96.19 130 LEU A C 1
ATOM 1056 O O . LEU A 1 130 ? -4.757 -8.891 3.435 1.00 96.19 130 LEU A O 1
ATOM 1060 N N . LYS A 1 131 ? -6.302 -8.704 1.815 1.00 95.69 131 LYS A N 1
ATOM 1061 C CA . LYS A 1 131 ? -6.681 -10.128 1.819 1.00 95.69 131 LYS A CA 1
ATOM 1062 C C . LYS A 1 131 ? -5.518 -11.019 1.388 1.00 95.69 131 LYS A C 1
ATOM 1064 O O . LYS A 1 131 ? -5.198 -11.965 2.102 1.00 95.69 131 LYS A O 1
ATOM 1069 N N . LEU A 1 132 ? -4.842 -10.669 0.293 1.00 95.12 132 LEU A N 1
ATOM 1070 C CA . LEU A 1 132 ? -3.676 -11.405 -0.202 1.00 95.12 132 LEU A CA 1
ATOM 1071 C C . LEU A 1 132 ? -2.524 -11.420 0.808 1.00 95.12 132 LEU A C 1
ATOM 1073 O O . LEU A 1 132 ? -1.840 -12.433 0.942 1.00 95.12 132 LEU A O 1
ATOM 1077 N N . ILE A 1 133 ? -2.318 -10.331 1.556 1.00 95.75 133 ILE A N 1
ATOM 1078 C CA . ILE A 1 133 ? -1.338 -10.316 2.649 1.00 95.75 133 ILE A CA 1
ATOM 1079 C C . ILE A 1 133 ? -1.720 -11.328 3.733 1.00 95.75 133 ILE A C 1
ATOM 1081 O O . ILE A 1 133 ? -0.873 -12.122 4.133 1.00 95.75 133 ILE A O 1
ATOM 1085 N N . ASN A 1 134 ? -2.977 -11.341 4.189 1.00 94.31 134 ASN A N 1
ATOM 1086 C CA . ASN A 1 134 ? -3.428 -12.290 5.213 1.00 94.31 134 ASN A CA 1
ATOM 1087 C C . ASN A 1 134 ? -3.302 -13.748 4.749 1.00 94.31 134 ASN A C 1
ATOM 1089 O O . ASN A 1 134 ? -2.889 -14.609 5.527 1.00 94.31 134 ASN A O 1
ATOM 1093 N N . GLU A 1 135 ? -3.630 -14.022 3.486 1.00 93.88 135 GLU A N 1
ATOM 1094 C CA . GLU A 1 135 ? -3.432 -15.334 2.866 1.00 93.88 135 GLU A CA 1
ATOM 1095 C C . GLU A 1 135 ? -1.948 -15.716 2.825 1.00 93.88 135 GLU A C 1
ATOM 1097 O O . GLU A 1 135 ? -1.595 -16.841 3.176 1.00 93.88 135 GLU A O 1
ATOM 1102 N N . GLY A 1 136 ? -1.075 -14.772 2.464 1.00 94.00 136 GLY A N 1
ATOM 1103 C CA . GLY A 1 136 ? 0.373 -14.963 2.454 1.00 94.00 136 GLY A CA 1
ATOM 1104 C C . GLY A 1 136 ? 0.943 -15.279 3.838 1.00 94.00 136 GLY A C 1
ATOM 1105 O O . GLY A 1 136 ? 1.697 -16.236 3.976 1.00 94.00 136 GLY A O 1
ATOM 1106 N N . LEU A 1 137 ? 0.537 -14.534 4.872 1.00 94.75 137 LEU A N 1
ATOM 1107 C CA . LEU A 1 137 ? 0.949 -14.796 6.258 1.00 94.75 137 LEU A CA 1
ATOM 1108 C C . LEU A 1 137 ? 0.515 -16.197 6.711 1.00 94.75 137 LEU A C 1
ATOM 1110 O O . LEU A 1 137 ? 1.310 -16.943 7.279 1.00 94.75 137 LEU A O 1
ATOM 1114 N N . ALA A 1 138 ? -0.729 -16.584 6.406 1.00 93.12 138 ALA A N 1
ATOM 1115 C CA . ALA A 1 138 ? -1.239 -17.912 6.734 1.00 93.12 138 ALA A CA 1
ATOM 1116 C C . ALA A 1 138 ? -0.476 -19.024 5.995 1.00 93.12 138 ALA A C 1
ATOM 1118 O O . ALA A 1 138 ? -0.154 -20.047 6.596 1.00 93.12 138 ALA A O 1
ATOM 1119 N N . ALA A 1 139 ? -0.157 -18.824 4.714 1.00 92.62 139 ALA A N 1
ATOM 1120 C CA . ALA A 1 139 ? 0.598 -19.787 3.914 1.00 92.62 139 ALA A CA 1
ATOM 1121 C C . ALA A 1 139 ? 2.040 -19.977 4.416 1.00 92.62 139 ALA A C 1
ATOM 1123 O O . ALA A 1 139 ? 2.566 -21.089 4.356 1.00 92.62 139 ALA A O 1
ATOM 1124 N N . SER A 1 140 ? 2.658 -18.917 4.942 1.00 90.06 140 SER A N 1
ATOM 1125 C CA . SER A 1 140 ? 4.011 -18.945 5.514 1.00 90.06 140 SER A CA 1
ATOM 1126 C C . SER A 1 140 ? 4.063 -19.428 6.970 1.00 90.06 140 SER A C 1
ATOM 1128 O O . SER A 1 140 ? 5.153 -19.581 7.513 1.00 90.06 140 SER A O 1
ATOM 1130 N N . ASN A 1 141 ? 2.914 -19.712 7.603 1.00 91.69 141 ASN A N 1
ATOM 1131 C CA . ASN A 1 141 ? 2.787 -19.927 9.054 1.00 91.69 141 ASN A CA 1
ATOM 1132 C C . ASN A 1 141 ? 3.328 -18.754 9.897 1.00 91.69 141 ASN A C 1
ATOM 1134 O O . ASN A 1 141 ? 3.753 -18.950 11.040 1.00 91.69 141 ASN A O 1
ATOM 1138 N N . ASP A 1 142 ? 3.292 -17.541 9.348 1.00 92.56 142 ASP A N 1
ATOM 1139 C CA . ASP A 1 142 ? 3.680 -16.340 10.072 1.00 92.56 142 ASP A CA 1
ATOM 1140 C C . ASP A 1 142 ? 2.584 -15.928 11.065 1.00 92.56 142 ASP A C 1
ATOM 1142 O O . ASP A 1 142 ? 1.394 -16.210 10.862 1.00 92.56 142 ASP A O 1
ATOM 1146 N N . PRO A 1 143 ? 2.944 -15.223 12.151 1.00 93.06 143 PRO A N 1
ATOM 1147 C CA . PRO A 1 143 ? 1.958 -14.624 13.033 1.00 93.06 143 PRO A CA 1
ATOM 1148 C C . PRO A 1 143 ? 1.007 -13.697 12.266 1.00 93.06 143 PRO A C 1
ATOM 1150 O O . PRO A 1 143 ? 1.423 -12.827 11.502 1.00 93.06 143 PRO A O 1
ATOM 1153 N N . VAL A 1 144 ? -0.292 -13.856 12.519 1.00 92.88 144 VAL A N 1
ATOM 1154 C CA . VAL A 1 144 ? -1.318 -12.930 12.021 1.00 92.88 144 VAL A CA 1
ATOM 1155 C C . VAL A 1 144 ? -1.107 -11.531 12.600 1.00 92.88 144 VAL A C 1
ATOM 1157 O O . VAL A 1 144 ? -0.638 -11.387 13.732 1.00 92.88 144 VAL A O 1
ATOM 1160 N N . THR A 1 145 ? -1.510 -10.493 11.867 1.00 95.75 145 THR A N 1
ATOM 1161 C CA . THR A 1 145 ? -1.408 -9.111 12.350 1.00 95.75 145 THR A CA 1
ATOM 1162 C C . THR A 1 145 ? -2.254 -8.909 13.607 1.00 95.75 145 THR A C 1
ATOM 1164 O O . THR A 1 145 ? -3.466 -9.146 13.603 1.00 95.75 145 THR A O 1
ATOM 1167 N N . GLN A 1 146 ? -1.605 -8.459 14.681 1.00 93.69 146 GLN A N 1
ATOM 1168 C CA . GLN A 1 146 ? -2.206 -8.256 16.004 1.00 93.69 146 GLN A CA 1
ATOM 1169 C C . GLN A 1 146 ? -2.502 -6.784 16.283 1.00 93.69 146 GLN A C 1
ATOM 1171 O O . GLN A 1 146 ? -3.440 -6.466 17.010 1.00 93.69 146 GLN A O 1
ATOM 1176 N N . VAL A 1 147 ? -1.704 -5.886 15.705 1.00 94.50 147 VAL A N 1
ATOM 1177 C CA . VAL A 1 147 ? -1.827 -4.437 15.880 1.00 94.50 147 VAL A CA 1
ATOM 1178 C C . VAL A 1 147 ? -1.756 -3.776 14.514 1.00 94.50 147 VAL A C 1
ATOM 1180 O O . VAL A 1 147 ? -0.899 -4.124 13.707 1.00 94.50 147 VAL A O 1
ATOM 1183 N N . LEU A 1 148 ? -2.645 -2.816 14.263 1.00 96.19 148 LEU A N 1
ATOM 1184 C CA . LEU A 1 148 ? -2.626 -1.983 13.065 1.00 96.19 148 LEU A CA 1
ATOM 1185 C C . LEU A 1 148 ? -2.687 -0.510 13.468 1.00 96.19 148 LEU A C 1
ATOM 1187 O O . LEU A 1 148 ? -3.632 -0.075 14.126 1.00 96.19 148 LEU A O 1
ATOM 1191 N N . TYR A 1 149 ? -1.678 0.250 13.052 1.00 96.69 149 TYR A N 1
ATOM 1192 C CA . TYR A 1 149 ? -1.632 1.702 13.159 1.00 96.69 149 TYR A CA 1
ATOM 1193 C C . TYR A 1 149 ? -2.149 2.338 11.867 1.00 96.69 149 TYR A C 1
ATOM 1195 O O . TYR A 1 149 ? -1.782 1.915 10.775 1.00 96.69 149 TYR A O 1
ATOM 1203 N N . THR A 1 150 ? -2.998 3.351 12.011 1.00 95.25 150 THR A N 1
ATOM 1204 C CA . THR A 1 150 ? -3.545 4.187 10.934 1.00 95.25 150 THR A CA 1
ATOM 1205 C C . THR A 1 150 ? -3.872 5.565 11.513 1.00 95.25 150 THR A C 1
ATOM 1207 O O . THR A 1 150 ? -4.079 5.689 12.724 1.00 95.25 150 THR A O 1
ATOM 1210 N N . ASP A 1 151 ? -3.955 6.589 10.668 1.00 90.94 151 ASP A N 1
ATOM 1211 C CA . ASP A 1 151 ? -4.317 7.956 11.056 1.00 90.94 151 ASP A CA 1
ATOM 1212 C C . ASP A 1 151 ? -5.765 8.081 11.548 1.00 90.94 151 ASP A C 1
ATOM 1214 O O . ASP A 1 151 ? -6.097 8.980 12.321 1.00 90.94 151 ASP A O 1
ATOM 1218 N N . SER A 1 152 ? -6.658 7.195 11.096 1.00 90.38 152 SER A N 1
ATOM 1219 C CA . SER A 1 152 ? -8.097 7.272 11.389 1.00 90.38 152 SER A CA 1
ATOM 1220 C C . SER A 1 152 ? -8.655 5.968 11.970 1.00 90.38 152 SER A C 1
ATOM 1222 O O . SER A 1 152 ? -9.621 5.412 11.438 1.00 90.38 152 SER A O 1
ATOM 1224 N N . PRO A 1 153 ? -8.125 5.478 13.110 1.00 89.12 153 PRO A N 1
ATOM 1225 C CA . PRO A 1 153 ? -8.419 4.138 13.610 1.00 89.12 153 PRO A CA 1
ATOM 1226 C C . PRO A 1 153 ? -9.904 3.932 13.906 1.00 89.12 153 PRO A C 1
ATOM 1228 O O . PRO A 1 153 ? -10.422 2.855 13.657 1.00 89.12 153 PRO A O 1
ATOM 1231 N N . GLN A 1 154 ? -10.631 4.958 14.364 1.00 87.50 154 GLN A N 1
ATOM 1232 C CA . GLN A 1 154 ? -12.073 4.851 14.629 1.00 87.50 154 GLN A CA 1
ATOM 1233 C C . GLN A 1 154 ? -12.917 4.734 13.351 1.00 87.50 154 GLN A C 1
ATOM 1235 O O . GLN A 1 154 ? -13.891 3.981 13.335 1.00 87.50 154 GLN A O 1
ATOM 1240 N N . ALA A 1 155 ? -12.557 5.473 12.297 1.00 88.81 155 ALA A N 1
ATOM 1241 C CA . ALA A 1 155 ? -13.290 5.472 11.033 1.00 88.81 155 ALA A CA 1
ATOM 1242 C C . ALA A 1 155 ? -13.018 4.191 10.231 1.00 88.81 155 ALA A C 1
ATOM 1244 O O . ALA A 1 155 ? -13.928 3.617 9.637 1.00 88.81 155 ALA A O 1
ATOM 1245 N N . GLU A 1 156 ? -11.772 3.720 10.266 1.00 92.75 156 GLU A N 1
ATOM 1246 C CA . GLU A 1 156 ? -11.310 2.572 9.485 1.00 92.75 156 GLU A CA 1
ATOM 1247 C C . GLU A 1 156 ? -11.489 1.232 10.206 1.00 92.75 156 GLU A C 1
ATOM 1249 O O . GLU A 1 156 ? -11.400 0.175 9.582 1.00 92.75 156 GLU A O 1
ATOM 1254 N N . ARG A 1 157 ? -11.797 1.258 11.510 1.00 91.06 157 ARG A N 1
ATOM 1255 C CA . ARG A 1 157 ? -11.921 0.074 12.367 1.00 91.06 157 ARG A CA 1
ATOM 1256 C C . ARG A 1 157 ? -12.721 -1.056 11.730 1.00 91.06 157 ARG A C 1
ATOM 1258 O O . ARG A 1 157 ? -12.224 -2.167 11.616 1.00 91.06 157 ARG A O 1
ATOM 1265 N N . LYS A 1 158 ? -13.960 -0.771 11.315 1.00 92.06 158 LYS A N 1
ATOM 1266 C CA . LYS A 1 158 ? -14.876 -1.796 10.785 1.00 92.06 158 LYS A CA 1
ATOM 1267 C C . LYS A 1 158 ? -14.325 -2.474 9.535 1.00 92.06 158 LYS A C 1
ATOM 1269 O O . LYS A 1 158 ? -14.581 -3.654 9.334 1.00 92.06 158 LYS A O 1
ATOM 1274 N N . PHE A 1 159 ? -13.615 -1.720 8.701 1.00 95.12 159 PHE A N 1
ATOM 1275 C CA . PHE A 1 159 ? -13.001 -2.236 7.486 1.00 95.12 159 PHE A CA 1
ATOM 1276 C C . PHE A 1 159 ? -11.808 -3.138 7.821 1.00 95.12 159 PHE A C 1
ATOM 1278 O O . PHE A 1 159 ? -11.736 -4.270 7.357 1.00 95.12 159 PHE A O 1
ATOM 1285 N N . HIS A 1 160 ? -10.905 -2.687 8.694 1.00 95.06 160 HIS A N 1
ATOM 1286 C CA . HIS A 1 160 ? -9.747 -3.501 9.072 1.00 95.06 160 HIS A CA 1
ATOM 1287 C C . HIS A 1 160 ? -10.143 -4.748 9.869 1.00 95.06 160 HIS A C 1
ATOM 1289 O O . HIS A 1 160 ? -9.595 -5.817 9.625 1.00 95.06 160 HIS A O 1
ATOM 1295 N N . GLU A 1 161 ? -11.137 -4.657 10.757 1.00 94.38 161 GLU A N 1
ATOM 1296 C CA . GLU A 1 161 ? -11.674 -5.809 11.500 1.00 94.38 161 GLU A CA 1
ATOM 1297 C C . GLU A 1 161 ? -12.426 -6.806 10.599 1.00 94.38 161 GLU A C 1
ATOM 1299 O O . GLU A 1 161 ? -12.453 -8.001 10.905 1.00 94.38 161 GLU A O 1
ATOM 1304 N N . SER A 1 162 ? -13.041 -6.354 9.495 1.00 94.44 162 SER A N 1
ATOM 1305 C CA . SER A 1 162 ? -13.724 -7.266 8.565 1.00 94.44 162 SER A CA 1
ATOM 1306 C C . SER A 1 162 ? -12.735 -8.106 7.755 1.00 94.44 162 SER A C 1
ATOM 1308 O O . SER A 1 162 ? -13.019 -9.275 7.480 1.00 94.44 162 SER A O 1
ATOM 1310 N N . ILE A 1 163 ? -11.572 -7.535 7.425 1.00 93.38 163 ILE A N 1
ATOM 1311 C CA . ILE A 1 163 ? -10.495 -8.205 6.689 1.00 93.38 163 ILE A CA 1
ATOM 1312 C C . ILE A 1 163 ? -9.621 -9.032 7.634 1.00 93.38 163 ILE A C 1
ATOM 1314 O O . ILE A 1 163 ? -9.333 -10.195 7.356 1.00 93.38 163 ILE A O 1
ATOM 1318 N N . ASN A 1 164 ? -9.227 -8.457 8.771 1.00 91.25 164 ASN A N 1
ATOM 1319 C CA . ASN A 1 164 ? -8.446 -9.121 9.800 1.00 91.25 164 ASN A CA 1
ATOM 1320 C C . ASN A 1 164 ? -9.238 -9.224 11.10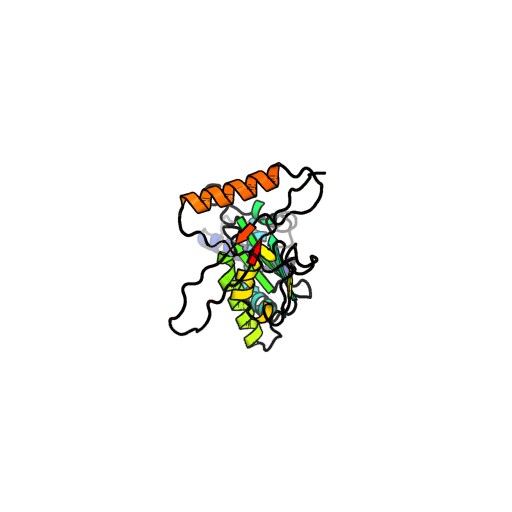9 1.00 91.25 164 ASN A C 1
ATOM 1322 O O . ASN A 1 164 ? -9.181 -8.368 11.996 1.00 91.25 164 ASN A O 1
ATOM 1326 N N . ARG A 1 165 ? -9.924 -10.359 11.263 1.00 88.81 165 ARG A N 1
ATOM 1327 C CA . ARG A 1 165 ? -10.747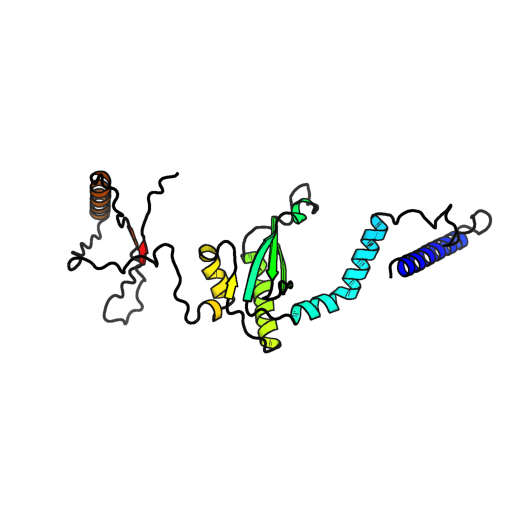 -10.657 12.442 1.00 88.81 165 ARG A CA 1
ATOM 1328 C C . ARG A 1 165 ? -9.945 -10.746 13.742 1.00 88.81 165 ARG A C 1
ATOM 1330 O O . ARG A 1 165 ? -10.529 -10.612 14.816 1.00 88.81 165 ARG A O 1
ATOM 1337 N N . HIS A 1 166 ? -8.630 -10.965 13.675 1.00 89.94 166 HIS A N 1
ATOM 1338 C CA . HIS A 1 166 ? -7.790 -11.045 14.869 1.00 89.94 166 HIS A CA 1
ATOM 1339 C C . HIS A 1 166 ? -7.632 -9.692 15.563 1.00 89.94 166 HIS A C 1
ATOM 1341 O O . HIS A 1 166 ? -7.492 -9.674 16.784 1.00 89.94 166 HIS A O 1
ATOM 1347 N N . LEU A 1 167 ? -7.778 -8.580 14.833 1.00 92.62 167 LEU A N 1
ATOM 1348 C CA . LEU A 1 167 ? -7.769 -7.230 15.409 1.00 92.62 167 LEU A CA 1
ATOM 1349 C C . LEU A 1 167 ? -8.925 -6.990 16.391 1.00 92.62 167 LEU A C 1
ATOM 1351 O O . LEU A 1 167 ? -8.816 -6.138 17.263 1.00 92.62 167 LEU A O 1
ATOM 1355 N N . ALA A 1 168 ? -10.024 -7.744 16.280 1.00 90.75 168 ALA A N 1
ATOM 1356 C CA . ALA A 1 168 ? -11.166 -7.638 17.188 1.00 90.75 168 ALA A CA 1
ATOM 1357 C C . ALA A 1 168 ? -11.061 -8.572 18.411 1.00 90.75 168 ALA A C 1
ATOM 1359 O O . ALA A 1 168 ? -11.894 -8.512 19.321 1.00 90.75 168 ALA A O 1
ATOM 1360 N N . ARG A 1 169 ? -10.073 -9.477 18.452 1.00 90.12 169 ARG A N 1
ATOM 1361 C CA . ARG A 1 169 ? -9.996 -10.519 19.482 1.00 90.12 169 ARG A CA 1
ATOM 1362 C C . ARG A 1 169 ? -9.520 -9.936 20.809 1.00 90.12 169 ARG A C 1
ATOM 1364 O O . ARG A 1 169 ? -8.390 -9.480 20.914 1.00 90.12 169 ARG A O 1
ATOM 1371 N N . ASN A 1 170 ? -10.351 -10.052 21.847 1.00 86.88 170 ASN A N 1
ATOM 1372 C CA . ASN A 1 170 ? -10.057 -9.556 23.199 1.00 86.88 170 ASN A CA 1
ATOM 1373 C C . ASN A 1 170 ? -9.746 -8.048 23.249 1.00 86.88 170 ASN A C 1
ATOM 1375 O O . ASN A 1 170 ? -9.042 -7.589 24.147 1.00 86.88 170 ASN A O 1
ATOM 1379 N N . VAL A 1 171 ? -10.280 -7.274 22.300 1.00 84.81 171 VAL A N 1
ATOM 1380 C CA . VAL A 1 171 ? -10.102 -5.822 22.253 1.00 84.81 171 VAL A CA 1
ATOM 1381 C C . VAL A 1 171 ? -11.351 -5.134 22.786 1.00 84.81 171 VAL A C 1
ATOM 1383 O O . VAL A 1 171 ? -12.457 -5.342 22.287 1.00 84.81 171 VAL A O 1
ATOM 1386 N N . VAL A 1 172 ? -11.167 -4.273 23.789 1.00 82.12 172 VAL A N 1
ATOM 1387 C CA . VAL A 1 172 ? -12.201 -3.338 24.242 1.00 82.12 172 VAL A CA 1
ATOM 1388 C C . VAL A 1 172 ? -11.958 -2.005 23.536 1.00 82.12 172 VAL A C 1
ATOM 1390 O O . VAL A 1 172 ? -10.928 -1.372 23.778 1.00 82.12 172 VAL A O 1
ATOM 1393 N N . PRO A 1 173 ? -12.854 -1.569 22.638 1.00 78.12 173 PRO A N 1
ATOM 1394 C CA . PRO A 1 173 ? -12.620 -0.359 21.872 1.00 78.12 173 PRO A CA 1
ATOM 1395 C C . PRO A 1 173 ? -12.589 0.885 22.755 1.00 78.12 173 PRO A C 1
ATOM 1397 O O . PRO A 1 173 ? -13.547 1.197 23.461 1.00 78.12 173 PRO A O 1
ATOM 1400 N N . VAL A 1 174 ? -11.494 1.635 22.642 1.00 74.94 174 VAL A N 1
ATOM 1401 C CA . VAL A 1 174 ? -11.340 2.936 23.288 1.00 74.94 174 VAL A CA 1
ATOM 1402 C C . VAL A 1 174 ? -12.038 3.994 22.431 1.00 74.94 174 VAL A C 1
ATOM 1404 O O . VAL A 1 174 ? -11.552 4.426 21.388 1.00 74.94 174 VAL A O 1
ATOM 1407 N N . THR A 1 175 ? -13.218 4.413 22.868 1.00 70.88 175 THR A N 1
ATOM 1408 C CA . THR A 1 175 ? -13.889 5.625 22.384 1.00 70.88 175 THR A CA 1
ATOM 1409 C C . THR A 1 175 ? -13.354 6.871 23.101 1.00 70.88 175 THR A C 1
ATOM 1411 O O . THR A 1 175 ? -12.759 6.771 24.178 1.00 70.88 175 THR A O 1
ATOM 1414 N N . VAL A 1 176 ? -13.633 8.063 22.561 1.00 64.38 176 VAL A N 1
ATOM 1415 C CA . VAL A 1 176 ? -13.326 9.366 23.202 1.00 64.38 176 VAL A CA 1
ATOM 1416 C C . VAL A 1 176 ? -13.904 9.468 24.626 1.00 64.38 176 VAL A C 1
ATOM 1418 O O . VAL A 1 176 ? -13.436 10.247 25.448 1.00 64.38 176 VAL A O 1
ATOM 1421 N N . TRP A 1 177 ? -14.902 8.644 24.939 1.00 64.25 177 TRP A N 1
ATOM 1422 C CA . TRP A 1 177 ? -15.657 8.667 26.187 1.00 64.25 177 TRP A CA 1
ATOM 1423 C C . TRP A 1 177 ? -15.263 7.556 27.165 1.00 64.25 177 TRP A C 1
ATOM 1425 O O . TRP A 1 177 ? -15.890 7.423 28.210 1.00 64.25 177 TRP A O 1
ATOM 1435 N N . SER A 1 178 ? -14.240 6.759 26.846 1.00 65.75 178 SER A N 1
ATOM 1436 C CA . SER A 1 178 ? -13.863 5.574 27.640 1.00 65.75 178 SER A CA 1
ATOM 1437 C C . SER A 1 178 ? -13.304 5.909 29.019 1.00 65.75 178 SER A C 1
ATOM 1439 O O . SER A 1 178 ? -13.324 5.065 29.905 1.00 65.75 178 SER A O 1
ATOM 1441 N N . SER A 1 179 ? -12.797 7.130 29.202 1.00 67.56 179 SER A N 1
ATOM 1442 C CA . SER A 1 179 ? -12.309 7.631 30.491 1.00 67.56 179 SER A CA 1
ATOM 1443 C C . SER A 1 179 ? -13.430 8.061 31.433 1.00 67.56 179 SER A C 1
ATOM 1445 O O . SER A 1 179 ? -13.170 8.381 32.592 1.00 67.56 179 SER A O 1
ATOM 1447 N N . LEU A 1 180 ? -14.673 8.109 30.952 1.00 61.88 180 LEU A N 1
ATOM 1448 C CA . LEU A 1 180 ? -15.788 8.551 31.766 1.00 61.88 180 LEU A CA 1
ATOM 1449 C C . LEU A 1 180 ? -16.378 7.372 32.532 1.00 61.88 180 LEU A C 1
ATOM 1451 O O . LEU A 1 180 ? -16.506 6.282 31.969 1.00 61.88 180 LEU A O 1
ATOM 1455 N N . PRO A 1 181 ? -16.792 7.586 33.793 1.00 61.38 181 PRO A N 1
ATOM 1456 C CA . PRO A 1 181 ? -17.453 6.545 34.554 1.00 61.38 181 PRO A CA 1
ATOM 1457 C C . PRO A 1 181 ? -18.681 6.030 33.784 1.00 61.38 181 PRO A C 1
ATOM 1459 O O . PRO A 1 181 ? -19.344 6.815 33.077 1.00 61.38 181 PRO A O 1
ATOM 1462 N N . PRO A 1 182 ? -18.993 4.724 33.909 1.00 62.78 182 PRO A N 1
ATOM 1463 C CA . PRO A 1 182 ? -20.258 4.181 33.443 1.00 62.78 182 PRO A CA 1
ATOM 1464 C C . PRO A 1 182 ? -21.397 5.066 33.944 1.00 62.78 182 PRO A C 1
ATOM 1466 O O . PRO A 1 182 ? -21.396 5.487 35.103 1.00 62.78 182 PRO A O 1
ATOM 1469 N N . PHE A 1 183 ? -22.345 5.389 33.066 1.00 63.78 183 PHE A N 1
ATOM 1470 C CA . PHE A 1 183 ? -23.509 6.155 33.487 1.00 63.78 183 PHE A CA 1
ATOM 1471 C C . PHE A 1 183 ? -24.262 5.351 34.547 1.00 63.78 183 PHE A C 1
ATOM 1473 O O . PHE A 1 183 ? -24.755 4.261 34.268 1.00 63.78 183 PHE A O 1
ATOM 1480 N N . GLN A 1 184 ? -24.325 5.891 35.760 1.00 60.81 184 GLN A N 1
ATOM 1481 C CA . GLN A 1 184 ? -25.170 5.367 36.817 1.00 60.81 184 GLN A CA 1
ATOM 1482 C C . GLN A 1 184 ? -26.413 6.252 36.881 1.00 60.81 184 GLN A C 1
ATOM 1484 O O . GLN A 1 184 ? -26.298 7.424 37.259 1.00 60.81 184 GLN A O 1
ATOM 1489 N N . PRO A 1 185 ? -27.589 5.750 36.474 1.00 56.09 185 PRO A N 1
ATOM 1490 C CA . PRO A 1 185 ? -28.815 6.500 36.664 1.00 56.09 185 PRO A CA 1
ATOM 1491 C C . PRO A 1 185 ? -29.022 6.708 38.174 1.00 56.09 185 PRO A C 1
ATOM 1493 O O . PRO A 1 185 ? -28.882 5.775 38.961 1.00 56.09 185 PRO A O 1
ATOM 1496 N N . ARG A 1 186 ? -29.302 7.950 38.596 1.00 58.28 186 ARG A N 1
ATOM 1497 C CA . ARG A 1 186 ? -29.495 8.296 40.023 1.00 58.28 186 ARG A CA 1
ATOM 1498 C C . ARG A 1 186 ? -30.750 7.653 40.636 1.00 58.28 186 ARG A C 1
ATOM 1500 O O . ARG A 1 186 ? -30.884 7.631 41.853 1.00 58.28 186 ARG A O 1
ATOM 1507 N N . SER A 1 187 ? -31.646 7.143 39.800 1.00 60.56 187 SER A N 1
ATOM 1508 C CA . SER A 1 187 ? -32.890 6.451 40.141 1.00 60.56 187 SER A CA 1
ATOM 1509 C C . SER A 1 187 ? -33.257 5.513 38.991 1.00 60.56 187 SER A C 1
ATOM 1511 O O . SER A 1 187 ? -32.686 5.642 37.907 1.00 60.56 187 SER A O 1
ATOM 1513 N N . GLU A 1 188 ? -34.214 4.598 39.178 1.00 56.38 188 GLU A N 1
ATOM 1514 C CA . GLU A 1 188 ? -34.810 3.901 38.031 1.00 56.38 188 GLU A CA 1
ATOM 1515 C C . GLU A 1 188 ? -35.227 4.941 36.977 1.00 56.38 188 GLU A C 1
ATOM 1517 O O . GLU A 1 188 ? -35.865 5.943 37.328 1.00 56.38 188 GLU A O 1
ATOM 1522 N N . PRO A 1 189 ? -34.801 4.785 35.711 1.00 55.97 189 PRO A N 1
ATOM 1523 C CA . PRO A 1 189 ? -35.210 5.710 34.677 1.00 55.97 189 PRO A CA 1
ATOM 1524 C C . PRO A 1 189 ? -36.726 5.598 34.542 1.00 55.97 189 PRO A C 1
ATOM 1526 O O . PRO A 1 189 ? -37.245 4.518 34.257 1.00 55.97 189 PRO A O 1
ATOM 1529 N N . LEU A 1 190 ? -37.431 6.713 34.740 1.00 53.91 190 LEU A N 1
ATOM 1530 C CA . LEU A 1 190 ? -38.828 6.815 34.345 1.00 53.91 190 LEU A CA 1
ATOM 1531 C C . LEU A 1 190 ? -38.842 6.709 32.814 1.00 53.91 190 LEU A C 1
ATOM 1533 O O . LEU A 1 190 ? -38.571 7.671 32.100 1.00 53.91 190 LEU A O 1
ATOM 1537 N N . ALA A 1 191 ? -39.011 5.492 32.306 1.00 60.22 191 ALA A N 1
ATOM 1538 C CA . ALA A 1 191 ? -39.020 5.231 30.880 1.00 60.22 191 ALA A CA 1
ATOM 1539 C C . ALA A 1 191 ? -40.375 5.668 30.323 1.00 60.22 191 ALA A C 1
ATOM 1541 O O . ALA A 1 191 ? -41.336 4.899 30.315 1.00 60.22 191 ALA A O 1
ATOM 1542 N N . THR A 1 192 ? -40.460 6.913 29.864 1.00 59.28 192 THR A N 1
ATOM 1543 C CA . THR A 1 192 ? -41.630 7.386 29.127 1.00 59.28 192 THR A CA 1
ATOM 1544 C C . THR A 1 192 ? -41.532 6.866 27.698 1.00 59.28 192 THR A C 1
ATOM 1546 O O . THR A 1 192 ? -40.750 7.362 26.888 1.00 59.28 192 THR A O 1
ATOM 1549 N N . VAL A 1 193 ? -42.288 5.813 27.392 1.00 62.56 193 VAL A N 1
ATOM 1550 C CA . VAL A 1 193 ? -42.392 5.284 26.029 1.00 62.56 193 VAL A CA 1
ATOM 1551 C C . VAL A 1 193 ? -43.496 6.047 25.309 1.00 62.56 193 VAL A C 1
ATOM 1553 O O . VAL A 1 193 ? -44.669 5.910 25.645 1.00 62.56 193 VAL A O 1
ATOM 1556 N N . VAL A 1 194 ? -43.112 6.837 24.312 1.00 62.28 194 VAL A N 1
ATOM 1557 C CA . VAL A 1 194 ? -44.026 7.592 23.449 1.00 62.28 194 VAL A CA 1
ATOM 1558 C C . VAL A 1 194 ? -43.941 7.051 22.029 1.00 62.28 194 VAL A C 1
ATOM 1560 O O . VAL A 1 194 ? -42.858 6.910 21.467 1.00 62.28 194 VAL A O 1
ATOM 1563 N N . SER A 1 195 ? -45.092 6.679 21.476 1.00 64.75 195 SER A N 1
ATOM 1564 C CA . SER A 1 195 ? -45.227 6.049 20.156 1.00 64.75 195 SER A CA 1
ATOM 1565 C C . SER A 1 195 ? -45.883 6.953 19.112 1.00 64.75 195 SER A C 1
ATOM 1567 O O . SER A 1 195 ? -45.930 6.586 17.941 1.00 64.75 195 SER A O 1
ATOM 1569 N N . ASP A 1 196 ? -46.388 8.112 19.529 1.00 73.81 196 ASP A N 1
ATOM 1570 C CA . ASP A 1 196 ? -47.055 9.087 18.671 1.00 73.81 196 ASP A CA 1
ATOM 1571 C C . ASP A 1 196 ? -46.097 10.220 18.287 1.00 73.81 196 ASP A C 1
ATOM 1573 O O . ASP A 1 196 ? -45.315 10.684 19.119 1.00 73.81 196 ASP A O 1
ATOM 1577 N N . SER A 1 197 ? -46.151 10.670 17.031 1.00 68.81 197 SER A N 1
ATOM 1578 C CA . SER A 1 197 ? -45.193 11.639 16.484 1.00 68.81 197 SER A CA 1
ATOM 1579 C C . SER A 1 197 ? -45.249 12.987 17.196 1.00 68.81 197 SER A C 1
ATOM 1581 O O . SER A 1 197 ? -44.205 13.594 17.411 1.00 6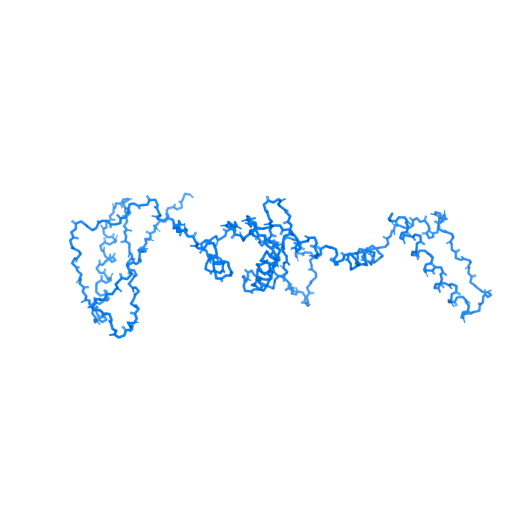8.81 197 SER A O 1
ATOM 1583 N N . ILE A 1 198 ? -46.443 13.421 17.611 1.00 73.25 198 ILE A N 1
ATOM 1584 C CA . ILE A 1 198 ? -46.640 14.688 18.330 1.00 73.25 198 ILE A CA 1
ATOM 1585 C C . ILE A 1 198 ? -45.945 14.627 19.692 1.00 73.25 198 ILE A C 1
ATOM 1587 O O . ILE A 1 198 ? -45.152 15.502 20.027 1.00 73.25 198 ILE A O 1
ATOM 1591 N N . ASN A 1 199 ? -46.159 13.540 20.434 1.00 68.25 199 ASN A N 1
ATOM 1592 C CA . ASN A 1 199 ? -45.549 13.358 21.750 1.00 68.25 199 ASN A CA 1
ATOM 1593 C C . ASN A 1 199 ? -44.022 13.153 21.677 1.00 68.25 199 ASN A C 1
ATOM 1595 O O . ASN A 1 199 ? -43.307 13.479 22.622 1.00 68.25 199 ASN A O 1
ATOM 1599 N N . ILE A 1 200 ? -43.505 12.613 20.565 1.00 66.75 200 ILE A N 1
ATOM 1600 C CA . ILE A 1 200 ? -42.057 12.516 20.315 1.00 66.75 200 ILE A CA 1
ATOM 1601 C C . ILE A 1 200 ? -41.455 13.909 20.096 1.00 66.75 200 ILE A C 1
ATOM 1603 O O . ILE A 1 200 ? -40.398 14.206 20.653 1.00 66.75 200 ILE A O 1
ATOM 1607 N N . GLU A 1 201 ? -42.106 14.755 19.294 1.00 72.62 201 GLU A N 1
ATOM 1608 C CA . GLU A 1 201 ? -41.655 16.130 19.052 1.00 72.62 201 GLU A CA 1
ATOM 1609 C C . GLU A 1 201 ? -41.715 16.982 20.322 1.00 72.62 201 GLU A C 1
ATOM 1611 O O . GLU A 1 201 ? -40.766 17.714 20.605 1.00 72.62 201 GLU A O 1
ATOM 1616 N N . GLU A 1 202 ? -42.776 16.842 21.118 1.00 75.25 202 GLU A N 1
ATOM 1617 C CA . GLU A 1 202 ? -42.928 17.532 22.401 1.00 75.25 202 GLU A CA 1
ATOM 1618 C C . GLU A 1 202 ? -41.837 17.112 23.395 1.00 75.25 202 GLU A C 1
ATOM 1620 O O . GLU A 1 202 ? -41.099 17.964 23.889 1.00 75.25 202 GLU A O 1
ATOM 1625 N N . ALA A 1 203 ? -41.624 15.804 23.586 1.00 67.31 203 ALA A N 1
ATOM 1626 C CA . ALA A 1 203 ? -40.562 15.293 24.454 1.00 67.31 203 ALA A CA 1
ATOM 1627 C C . ALA A 1 203 ? -39.158 15.729 23.986 1.00 67.31 203 ALA A C 1
ATOM 1629 O O . ALA A 1 203 ? -38.296 16.071 24.799 1.00 67.31 203 ALA A O 1
ATOM 1630 N N . ALA A 1 204 ? -38.905 15.752 22.672 1.00 69.62 204 ALA A N 1
ATOM 1631 C CA . ALA A 1 204 ? -37.653 16.272 22.124 1.00 69.62 204 ALA A CA 1
ATOM 1632 C C . ALA A 1 204 ? -37.502 17.786 22.370 1.00 69.62 204 ALA A C 1
ATOM 1634 O O . ALA A 1 204 ? -36.404 18.255 22.684 1.00 69.62 204 ALA A O 1
ATOM 1635 N N . GLY A 1 205 ? -38.595 18.544 22.257 1.00 71.75 205 GLY A N 1
ATOM 1636 C CA . GLY A 1 205 ? -38.654 19.977 22.536 1.00 71.75 205 GLY A CA 1
ATOM 1637 C C . GLY A 1 205 ? -38.369 20.313 24.002 1.00 71.75 205 GLY A C 1
ATOM 1638 O O . GLY A 1 205 ? -37.588 21.229 24.275 1.00 71.75 205 GLY A O 1
ATOM 1639 N N . GLU A 1 206 ? -38.924 19.543 24.939 1.00 72.19 206 GLU A N 1
ATOM 1640 C CA . GLU A 1 206 ? -38.660 19.667 26.379 1.00 72.19 206 GLU A CA 1
ATOM 1641 C C . GLU A 1 206 ? -37.176 19.445 26.697 1.00 72.19 206 GLU A C 1
ATOM 1643 O O . GLU A 1 206 ? -36.543 20.294 27.326 1.00 72.19 206 GLU A O 1
ATOM 1648 N N . ILE A 1 207 ? -36.577 18.371 26.163 1.00 69.00 207 ILE A N 1
ATOM 1649 C CA . ILE A 1 207 ? -35.144 18.072 26.335 1.00 69.00 207 ILE A CA 1
ATOM 1650 C C . ILE A 1 207 ? -34.275 19.234 25.836 1.00 69.00 207 ILE A C 1
ATOM 1652 O O . ILE A 1 207 ? -33.301 19.620 26.491 1.00 69.00 207 ILE A O 1
ATOM 1656 N N . LEU A 1 208 ? -34.605 19.802 24.672 1.00 67.69 208 LEU A N 1
ATOM 1657 C CA . LEU A 1 208 ? -33.864 20.928 24.101 1.00 67.69 208 LEU A CA 1
ATOM 1658 C C . LEU A 1 208 ? -34.026 22.204 24.938 1.00 67.69 208 LEU A C 1
ATOM 1660 O O . LEU A 1 208 ? -33.044 22.914 25.157 1.00 67.69 208 LEU A O 1
ATOM 1664 N N . THR A 1 209 ? -35.227 22.467 25.449 1.00 69.06 209 THR A N 1
ATOM 1665 C CA . THR A 1 209 ? -35.538 23.627 26.300 1.00 69.06 209 THR A CA 1
ATOM 1666 C C . THR A 1 209 ? -34.783 23.554 27.631 1.00 69.06 209 THR A C 1
ATOM 1668 O O . THR A 1 209 ? -34.092 24.506 28.006 1.00 69.06 209 THR A O 1
ATOM 1671 N N . ASP A 1 210 ? -34.773 22.386 28.276 1.00 65.06 210 ASP A N 1
ATOM 1672 C CA . ASP A 1 210 ? -33.989 22.114 29.488 1.00 65.06 210 ASP A CA 1
ATOM 1673 C C . ASP A 1 210 ? -32.474 22.225 29.253 1.00 65.06 210 ASP A C 1
ATOM 1675 O O . ASP A 1 210 ? -31.698 22.614 30.140 1.00 65.06 210 ASP A O 1
ATOM 1679 N N . CYS A 1 211 ? -32.012 21.909 28.042 1.00 60.78 211 CYS A N 1
ATOM 1680 C CA . CYS A 1 211 ? -30.621 22.119 27.654 1.00 60.78 211 CYS A CA 1
ATOM 1681 C C . CYS A 1 211 ? -30.277 23.609 27.501 1.00 60.78 211 CYS A C 1
ATOM 1683 O O . CYS A 1 211 ? -29.185 24.011 27.902 1.00 60.78 211 CYS A O 1
ATOM 1685 N N . VAL A 1 212 ? -31.187 24.426 26.963 1.00 62.53 212 VAL A N 1
ATOM 1686 C CA . VAL A 1 212 ? -30.976 25.866 26.727 1.00 62.53 212 VAL A CA 1
ATOM 1687 C C . VAL A 1 212 ? -31.006 26.677 28.027 1.00 62.53 212 VAL A C 1
ATOM 1689 O O . VAL A 1 212 ? -30.213 27.606 28.177 1.00 62.53 212 VAL A O 1
ATOM 1692 N N . HIS A 1 213 ? -31.855 26.316 28.993 1.00 61.25 213 HIS A N 1
ATOM 1693 C CA . HIS A 1 213 ? -32.015 27.076 30.242 1.00 61.25 213 HIS A CA 1
ATOM 1694 C C . HIS A 1 213 ? -30.963 26.793 31.324 1.00 61.25 213 HIS A C 1
ATOM 1696 O O . HIS A 1 213 ? -30.967 27.446 32.366 1.00 61.25 213 HIS A O 1
ATOM 1702 N N . THR A 1 214 ? -30.033 25.863 31.097 1.00 55.94 214 THR A N 1
ATOM 1703 C CA . THR A 1 214 ? -29.007 25.526 32.094 1.00 55.94 214 THR A CA 1
ATOM 1704 C C . THR A 1 214 ? -27.670 26.179 31.749 1.00 55.94 214 THR A C 1
ATOM 1706 O O . THR A 1 214 ? -26.883 25.664 30.959 1.00 55.94 214 THR A O 1
ATOM 1709 N N . SER A 1 215 ? -27.399 27.324 32.363 1.00 50.47 215 SER A N 1
ATOM 1710 C CA . SER A 1 215 ? -26.203 28.153 32.178 1.00 50.47 215 SER A CA 1
ATOM 1711 C C . SER A 1 215 ? -25.064 27.768 33.141 1.00 50.47 215 SER A C 1
ATOM 1713 O O . SER A 1 215 ? -24.616 28.573 33.953 1.00 50.47 215 SER A O 1
ATOM 1715 N N . GLY A 1 216 ? -24.573 26.527 33.043 1.00 53.00 216 GLY A N 1
ATOM 1716 C CA . GLY A 1 216 ? -23.433 26.030 33.827 1.00 53.00 216 GLY A CA 1
ATOM 1717 C C . GLY A 1 216 ? -22.468 25.191 32.987 1.00 53.00 216 GLY A C 1
ATOM 1718 O O . GLY A 1 216 ? -22.890 24.501 32.065 1.00 53.00 216 GLY A O 1
ATOM 1719 N N . SER A 1 217 ? -21.171 25.245 33.305 1.00 47.91 217 SER A N 1
ATOM 1720 C CA . SER A 1 217 ? -20.057 24.588 32.593 1.00 47.91 217 SER A CA 1
ATOM 1721 C C . SER A 1 217 ? -20.029 23.053 32.673 1.00 47.91 217 SER A C 1
ATOM 1723 O O . SER A 1 217 ? -18.995 22.451 32.382 1.00 47.91 217 SER A O 1
ATOM 1725 N N . ASP A 1 218 ? -21.121 22.412 33.083 1.00 48.38 218 ASP A N 1
ATOM 1726 C CA . ASP A 1 218 ? -21.154 20.977 33.334 1.00 48.38 218 ASP A CA 1
ATOM 1727 C C . ASP A 1 218 ? -21.632 20.191 32.111 1.00 48.38 218 ASP A C 1
ATOM 1729 O O . ASP A 1 218 ? -22.598 20.535 31.427 1.00 48.38 218 ASP A O 1
ATOM 1733 N N . PHE A 1 219 ? -20.914 19.101 31.840 1.00 46.47 219 PHE A N 1
ATOM 1734 C CA . PHE A 1 219 ? -21.199 18.151 30.772 1.00 46.47 219 PHE A CA 1
ATOM 1735 C C . PHE A 1 219 ? -22.637 17.625 30.869 1.00 46.47 219 PHE A C 1
ATOM 1737 O O . PHE A 1 219 ? -23.012 17.014 31.869 1.00 46.47 219 PHE A O 1
ATOM 1744 N N . LYS A 1 220 ? -23.415 17.764 29.789 1.00 52.28 220 LYS A N 1
ATOM 1745 C CA . LYS A 1 220 ? -24.722 17.109 29.651 1.00 52.28 220 LYS A CA 1
ATOM 1746 C C . LYS A 1 220 ? -24.675 15.990 28.613 1.00 52.28 220 LYS A C 1
ATOM 1748 O O . LYS A 1 220 ? -24.066 16.121 27.553 1.00 52.28 220 LYS A O 1
ATOM 1753 N N . VAL A 1 221 ? -25.321 14.872 28.934 1.00 49.78 221 VAL A N 1
ATOM 1754 C CA . VAL A 1 221 ? -25.627 13.789 27.990 1.00 49.78 221 VAL A CA 1
ATOM 1755 C C . VAL A 1 221 ? -26.815 14.260 27.152 1.00 49.78 221 VAL A C 1
ATOM 1757 O O . VAL A 1 221 ? -27.880 14.481 27.713 1.00 49.78 221 VAL A O 1
ATOM 1760 N N . ILE A 1 222 ? -26.627 14.468 25.845 1.00 51.75 222 ILE A N 1
ATOM 1761 C CA . ILE A 1 222 ? -27.643 15.106 24.981 1.00 51.75 222 ILE A CA 1
ATOM 1762 C C . ILE A 1 222 ? -28.394 14.091 24.101 1.00 51.75 222 ILE A C 1
ATOM 1764 O O . ILE A 1 222 ? -29.449 14.422 23.576 1.00 51.75 222 ILE A O 1
ATOM 1768 N N . ALA A 1 223 ? -27.925 12.845 23.944 1.00 43.88 223 ALA A N 1
ATOM 1769 C CA . ALA A 1 223 ? -28.611 11.891 23.069 1.00 43.88 223 ALA A CA 1
ATOM 1770 C C . ALA A 1 223 ? -28.581 10.434 23.561 1.00 43.88 223 ALA A C 1
ATOM 1772 O O . ALA A 1 223 ? -27.536 9.863 23.876 1.00 43.88 223 ALA A O 1
ATOM 1773 N N . LEU A 1 224 ? -29.756 9.806 23.543 1.00 46.72 224 LEU A N 1
ATOM 1774 C CA . LEU A 1 224 ? -29.946 8.363 23.652 1.00 46.72 224 LEU A CA 1
ATOM 1775 C C . LEU A 1 224 ? -30.283 7.839 22.251 1.00 46.72 224 LEU A C 1
ATOM 1777 O O . LEU A 1 224 ? -31.346 8.147 21.720 1.00 46.72 224 LEU A O 1
ATOM 1781 N N . ALA A 1 225 ? -29.397 7.050 21.641 1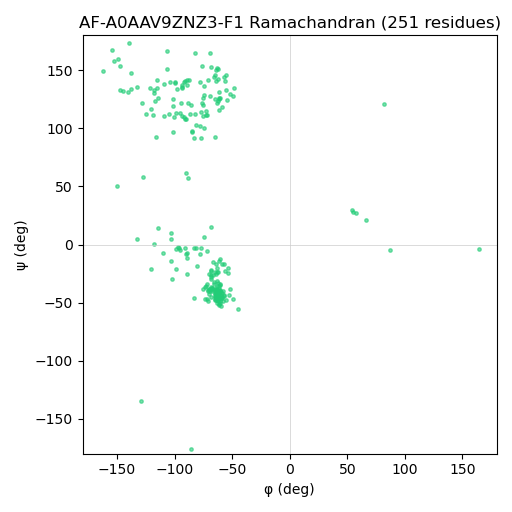.00 40.53 225 ALA A N 1
ATOM 1782 C CA . ALA A 1 225 ? -29.751 6.301 20.439 1.00 40.53 225 ALA A CA 1
ATOM 1783 C C . ALA A 1 225 ? -30.218 4.905 20.841 1.00 40.53 225 ALA A C 1
ATOM 1785 O O . ALA A 1 225 ? -29.431 4.070 21.292 1.00 40.53 225 ALA A O 1
ATOM 1786 N N . VAL A 1 226 ? -31.511 4.656 20.664 1.00 43.59 226 VAL A N 1
ATOM 1787 C CA . VAL A 1 226 ? -32.110 3.337 20.848 1.00 43.59 226 VAL A CA 1
ATOM 1788 C C . VAL A 1 226 ? -32.069 2.614 19.507 1.00 43.59 226 VAL A C 1
ATOM 1790 O O . VAL A 1 226 ? -32.803 2.952 18.580 1.00 43.59 226 VAL A O 1
ATOM 1793 N N . LYS A 1 227 ? -31.199 1.611 19.382 1.00 37.88 227 LYS A N 1
ATOM 1794 C CA . LYS A 1 227 ? -31.210 0.711 18.228 1.00 37.88 227 LYS A CA 1
ATOM 1795 C C . LYS A 1 227 ? -32.232 -0.395 18.484 1.00 37.88 227 LYS A C 1
ATOM 1797 O O . LYS A 1 227 ? -31.937 -1.382 19.150 1.00 37.88 227 LYS A O 1
ATOM 1802 N N . LEU A 1 228 ? -33.433 -0.240 17.936 1.00 38.72 228 LEU A N 1
ATOM 1803 C CA . LEU A 1 228 ? -34.418 -1.320 17.876 1.00 38.72 228 LEU A CA 1
ATOM 1804 C C . LEU A 1 228 ? -33.991 -2.320 16.794 1.00 38.72 228 LEU A C 1
ATOM 1806 O O . LEU A 1 228 ? -34.196 -2.091 15.604 1.00 38.72 228 LEU A O 1
ATOM 1810 N N . GLN A 1 229 ? -33.382 -3.438 17.189 1.00 41.44 229 GLN A N 1
ATOM 1811 C CA . GLN A 1 229 ? -33.324 -4.604 16.308 1.00 41.44 229 GLN A CA 1
ATOM 1812 C C . GLN A 1 229 ? -34.701 -5.277 16.292 1.00 41.44 229 GLN A C 1
ATOM 1814 O O . GLN A 1 229 ? -35.236 -5.629 17.344 1.00 41.44 229 GLN A O 1
ATOM 1819 N N . GLN A 1 230 ? -35.277 -5.482 15.104 1.00 41.50 230 GLN A N 1
ATOM 1820 C CA . GLN A 1 230 ? -36.417 -6.387 14.965 1.00 41.50 230 GLN A CA 1
ATOM 1821 C C . GLN A 1 230 ? -35.986 -7.799 15.388 1.00 41.50 230 GLN A C 1
ATOM 1823 O O . GLN A 1 230 ? -34.990 -8.339 14.907 1.00 41.50 230 GLN A O 1
ATOM 1828 N N . ARG A 1 231 ? -36.730 -8.368 16.336 1.00 50.78 231 ARG A N 1
ATOM 1829 C CA . ARG A 1 231 ? -36.464 -9.660 16.975 1.00 50.78 231 ARG A CA 1
ATOM 1830 C C . ARG A 1 231 ? -36.566 -10.846 16.000 1.00 50.78 231 ARG A C 1
ATOM 1832 O O . ARG A 1 231 ? -37.508 -10.891 15.209 1.00 50.78 231 ARG A O 1
ATOM 1839 N N . PRO A 1 232 ? -35.743 -11.896 16.171 1.00 51.31 232 PRO A N 1
ATOM 1840 C CA . PRO A 1 232 ? -36.152 -13.276 15.908 1.00 51.31 232 PRO A CA 1
ATOM 1841 C C . PRO A 1 232 ? -37.245 -13.689 16.914 1.00 51.31 232 PRO A C 1
ATOM 1843 O O . PRO A 1 232 ? -37.215 -13.259 18.068 1.00 51.31 232 PRO A O 1
ATOM 1846 N N . ARG A 1 233 ? -38.222 -14.495 16.482 1.00 47.69 233 ARG A N 1
ATOM 1847 C CA . ARG A 1 233 ? -39.525 -14.694 17.157 1.00 47.69 233 ARG A CA 1
ATOM 1848 C C . ARG A 1 233 ? -39.489 -15.271 18.587 1.00 47.69 233 ARG A C 1
ATOM 1850 O O . ARG A 1 233 ? -40.482 -15.111 19.285 1.00 47.69 233 ARG A O 1
ATOM 1857 N N . ASP A 1 234 ? -38.373 -15.829 19.061 1.00 53.75 234 ASP A N 1
ATOM 1858 C CA . ASP A 1 234 ? -38.387 -16.757 20.210 1.00 53.75 234 ASP A CA 1
ATOM 1859 C C . ASP A 1 234 ? -37.672 -16.281 21.496 1.00 53.75 234 ASP A C 1
ATOM 1861 O O . ASP A 1 234 ? -37.425 -17.077 22.399 1.00 53.75 234 ASP A O 1
ATOM 1865 N N . ALA A 1 235 ? -37.335 -14.995 21.642 1.00 47.97 235 ALA A N 1
ATOM 1866 C CA . ALA A 1 235 ? -36.719 -14.498 22.883 1.00 47.97 235 ALA A CA 1
ATOM 1867 C C . ALA A 1 235 ? -37.773 -14.044 23.928 1.00 47.97 235 ALA A C 1
ATOM 1869 O O . ALA A 1 235 ? -38.703 -13.319 23.570 1.00 47.97 235 ALA A O 1
ATOM 1870 N N . PRO A 1 236 ? -37.626 -14.374 25.229 1.00 46.81 236 PRO A N 1
ATOM 1871 C CA . PRO A 1 236 ? -38.633 -14.074 26.256 1.00 46.81 236 PRO A CA 1
ATOM 1872 C C . PRO A 1 236 ? -38.609 -12.632 26.806 1.00 46.81 236 PRO A C 1
ATOM 1874 O O . PRO A 1 236 ? -39.624 -12.178 27.319 1.00 46.81 236 PRO A O 1
ATOM 1877 N N . VAL A 1 237 ? -37.525 -11.855 26.649 1.00 48.25 237 VAL A N 1
ATOM 1878 C CA . VAL A 1 237 ? -37.434 -10.452 27.146 1.00 48.25 237 VAL A CA 1
ATOM 1879 C C . VAL A 1 237 ? -36.767 -9.530 26.110 1.00 48.25 237 VAL A C 1
ATOM 1881 O O . VAL A 1 237 ? -35.844 -9.991 25.426 1.00 48.25 237 VAL A O 1
ATOM 1884 N N . PRO A 1 238 ? -37.300 -8.326 25.807 1.00 44.88 238 PRO A N 1
ATOM 1885 C CA . PRO A 1 238 ? -36.717 -7.446 24.794 1.00 44.88 238 PRO A CA 1
ATOM 1886 C C . PRO A 1 238 ? -35.294 -7.062 25.206 1.00 44.88 238 PRO A C 1
ATOM 1888 O O . PRO A 1 238 ? -35.070 -6.589 26.316 1.00 44.88 238 PRO A O 1
ATOM 1891 N N . PHE A 1 239 ? -34.328 -7.301 24.320 1.00 41.47 239 PHE A N 1
ATOM 1892 C CA . PHE A 1 239 ? -32.938 -6.920 24.542 1.00 41.47 239 PHE A CA 1
ATOM 1893 C C . PHE A 1 239 ? -32.734 -5.510 23.987 1.00 41.47 239 PHE A C 1
ATOM 1895 O O . PHE A 1 239 ? -32.770 -5.301 22.775 1.00 41.47 239 PHE A O 1
ATOM 1902 N N . LEU A 1 240 ? -32.581 -4.539 24.885 1.00 41.03 240 LEU A N 1
ATOM 1903 C CA . LEU A 1 240 ? -32.219 -3.168 24.550 1.00 41.03 240 LEU A CA 1
ATOM 1904 C C . LEU A 1 240 ? -30.696 -3.051 24.605 1.00 41.03 240 LEU A C 1
ATOM 1906 O O . LEU A 1 240 ? -30.105 -3.086 25.681 1.00 41.03 240 LEU A O 1
ATOM 1910 N N . GLU A 1 241 ? -30.055 -2.894 23.449 1.00 39.22 241 GLU A N 1
ATOM 1911 C CA . GLU A 1 241 ? -28.644 -2.520 23.402 1.00 39.22 241 GLU A CA 1
ATOM 1912 C C . GLU A 1 241 ? -28.549 -0.990 23.508 1.00 39.22 241 GLU A C 1
ATOM 1914 O O . GLU A 1 241 ? -28.743 -0.254 22.537 1.00 39.22 241 GLU A O 1
ATOM 1919 N N . THR A 1 242 ? -28.313 -0.486 24.719 1.00 39.41 242 THR A N 1
ATOM 1920 C CA . THR A 1 242 ? -28.151 0.950 24.965 1.00 39.41 242 THR A CA 1
ATOM 1921 C C . THR A 1 242 ? -26.780 1.406 24.481 1.00 39.41 242 THR A C 1
ATOM 1923 O O . THR A 1 242 ? -25.763 1.075 25.089 1.00 39.41 242 THR A O 1
ATOM 1926 N N . THR A 1 243 ? -26.738 2.198 23.409 1.00 39.31 243 THR A N 1
ATOM 1927 C CA . THR A 1 243 ? -25.502 2.855 22.965 1.00 39.31 243 THR A CA 1
ATOM 1928 C C . THR A 1 243 ? -25.523 4.314 23.402 1.00 39.31 243 THR A C 1
ATOM 1930 O O . THR A 1 243 ? -26.407 5.085 23.030 1.00 39.31 243 THR A O 1
ATOM 1933 N N . GLN A 1 244 ? -24.544 4.697 24.217 1.00 43.53 244 GLN A N 1
ATOM 1934 C CA . GLN A 1 244 ? -24.435 6.050 24.745 1.00 43.53 2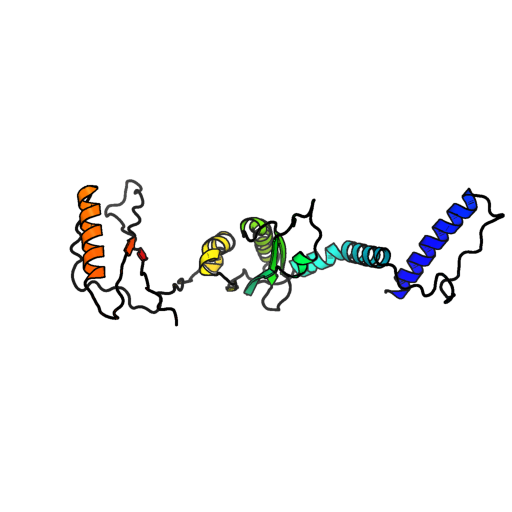44 GLN A CA 1
ATOM 1935 C C . GLN A 1 244 ? -23.899 7.007 23.670 1.00 43.53 244 GLN A C 1
ATOM 1937 O O . GLN A 1 244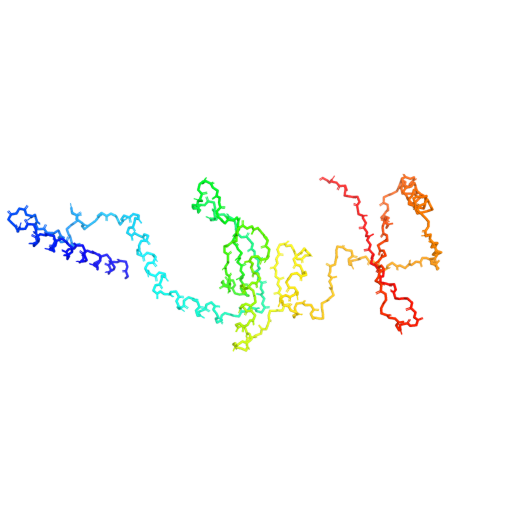 ? -22.784 6.819 23.184 1.00 43.53 244 GLN A O 1
ATOM 1942 N N . ILE A 1 245 ? -24.646 8.067 23.342 1.00 39.75 245 ILE A N 1
ATOM 1943 C CA . ILE A 1 245 ? -24.158 9.162 22.494 1.00 39.75 245 ILE A CA 1
ATOM 1944 C C . ILE A 1 245 ? -23.973 10.401 23.371 1.00 39.75 245 ILE A C 1
ATOM 1946 O O . ILE A 1 245 ? -24.918 11.002 23.874 1.00 39.75 245 ILE A O 1
ATOM 1950 N N . ARG A 1 246 ? -22.719 10.790 23.586 1.00 42.94 246 ARG A N 1
ATOM 1951 C CA . ARG A 1 246 ? -22.381 12.030 24.290 1.00 42.94 246 ARG A CA 1
ATOM 1952 C C . ARG A 1 246 ? -22.048 13.094 23.244 1.00 42.94 246 ARG A C 1
ATOM 1954 O O . ARG A 1 246 ? -21.380 12.793 22.258 1.00 42.94 246 ARG A O 1
ATOM 1961 N N . THR A 1 247 ? -22.495 14.328 23.449 1.00 38.28 247 THR A N 1
ATOM 1962 C CA . THR A 1 247 ? -22.115 15.469 22.603 1.00 38.28 247 THR A CA 1
ATOM 1963 C C . THR A 1 247 ? -21.330 16.469 23.438 1.00 38.28 247 THR A C 1
ATOM 1965 O O . THR A 1 247 ? -21.748 16.815 24.542 1.00 38.28 247 THR A O 1
ATOM 1968 N N . THR A 1 248 ? -20.222 16.973 22.911 1.00 40.66 248 THR A N 1
ATOM 1969 C CA . THR A 1 248 ? -19.483 18.103 23.483 1.00 40.66 248 THR A CA 1
ATOM 1970 C C . THR A 1 248 ? -19.745 19.366 22.672 1.00 40.66 248 THR A C 1
ATOM 1972 O O . THR A 1 248 ? -19.740 19.345 21.443 1.00 40.66 248 THR A O 1
ATOM 1975 N N . ARG A 1 249 ? -19.897 20.506 23.357 1.00 36.94 249 ARG A N 1
ATOM 1976 C CA . ARG A 1 249 ? -19.608 21.811 22.753 1.00 36.94 249 ARG A CA 1
ATOM 1977 C C . ARG A 1 249 ? -18.099 22.027 22.857 1.00 36.94 249 ARG A C 1
ATOM 1979 O O . ARG A 1 249 ? -17.571 22.170 23.955 1.00 36.94 249 ARG A O 1
ATOM 1986 N N . HIS A 1 250 ? -17.397 22.036 21.728 1.00 36.56 250 HIS A N 1
ATOM 1987 C CA . HIS A 1 250 ? -16.012 22.498 21.703 1.00 36.56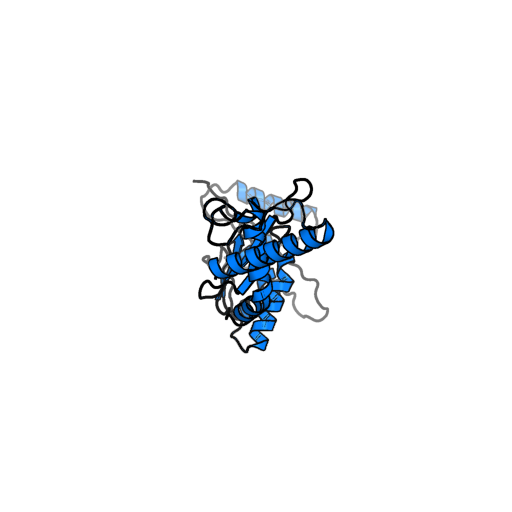 250 HIS A CA 1
ATOM 1988 C C . HIS A 1 250 ? -15.991 24.021 21.864 1.00 36.56 250 HIS A C 1
ATOM 1990 O O . HIS A 1 250 ? -16.422 24.745 20.967 1.00 36.56 250 HIS A O 1
ATOM 1996 N N . HIS A 1 251 ? -15.436 24.520 22.969 1.00 37.31 251 HIS A N 1
ATOM 1997 C CA . HIS A 1 251 ? -14.827 25.845 22.937 1.00 37.31 251 HIS A CA 1
ATOM 1998 C C . HIS A 1 251 ? -13.529 25.729 22.136 1.00 37.31 251 HIS A C 1
ATOM 2000 O O . HIS A 1 251 ? -12.584 25.068 22.568 1.00 37.31 251 HIS A O 1
ATOM 2006 N N . ARG A 1 252 ? -13.501 26.338 20.944 1.00 32.75 252 ARG A N 1
ATOM 2007 C CA . ARG A 1 252 ? -12.239 26.670 20.275 1.00 32.75 252 ARG A CA 1
ATOM 2008 C C . ARG A 1 252 ? -11.461 27.590 21.218 1.00 32.75 252 ARG A C 1
ATOM 2010 O O . ARG A 1 252 ? -11.978 28.646 21.579 1.00 32.75 252 ARG A O 1
ATOM 2017 N N . LYS A 1 253 ? -10.280 27.147 21.645 1.00 34.78 253 LYS A N 1
ATOM 2018 C CA . LYS A 1 253 ? -9.211 28.054 22.065 1.00 34.78 253 LYS A CA 1
ATOM 2019 C C . LYS A 1 253 ? -8.516 28.581 20.820 1.00 34.78 253 LYS A C 1
ATOM 2021 O O . LYS A 1 253 ? -8.432 27.796 19.847 1.00 34.78 253 LYS A O 1
#

Sequence (253 aa):
MVSEIQHRHHADIELMYLAAVNSYGQRKCKPFSSFKNTRQYAGLPPSVPYLRALFTDYVSAHRLYFERDIASLPLTIAKADHTFDFLKYMGGLKGERIFSAAYTILNEFEEVRGHSLTPTKSLFYVEDMLKLINEGLAASNDPVTQVLYTDSPQAERKFHESINRHLARNVVPVTVWSSLPPFQPRSEPLATVVSDSINIEEAAGEILTDCVHTSGSDFKVIALAVKLQQRPRDAPVPFLETTQIRTTRHHRK

Radius of gyration: 32.49 Å; Cα contacts (8 Å, |Δi|>4): 217; chains: 1; bounding box: 83×48×90 Å

pLDDT: mean 77.61, std 18.73, range [32.75, 98.19]

Nearest PDB structures (foldseek):
  7kjv-assembly1_B  TM=3.854E-01  e=1.933E+00  Human immunodeficiency virus 1
  3bhd-assembly1_A  TM=3.070E-01  e=1.323E+00  Homo sapiens
  3tvl-assembly2_B  TM=3.006E-01  e=4.126E+00  Homo sapiens

Mean predicted aligned error: 15.6 Å

Secondary structure (DSSP, 8-state):
-HHHHHHHHHHHHHHHHHHHHHHH-GGGPPPPPPTT-TTTTTTSPPPHHHHHHHHHHHHHHHHHHHHHHHHH---SEEEEEEE-TGGGGS-EETTEES-SEEEEEE-TTS-EEEEEEESSS-GGGGHHHHHHHHHHHHHTTPPPP-EEE-S-HHHHHHHHHHH-GGGGTT-----TTTTSPPP--SS--------SHHHHHHHHHHHHHHHHT--SS-----EEEEE-PPPPTT-SS---EEEEE--------